Protein AF-A0A1R3FVT0-F1 (afdb_monomer_lite)

Organism: NCBI:txid93759

Foldseek 3Di:
DCLPQCWDDDPPDIDHHLDLDDDDDDPDADPDPVVVVVVLSDLFADDDDDDDPVCVVVVVVVVVVVVVPDPDPDDDDDSVVSVVLLVLLVQAAAVQCVVVLVVLQVVCVVVVNDQDPVSSVVCSSQLSSLQVVLVHSYGDLLSLLRQLGRGSDPVCNLVSLLSSLVRSVVDPDPSRRVSSVVSDLQDLVVLLVLLVVLVVVVVVPPDDPVRLVVSVVVLVVSLSSLVRDPDPVSSVVSNVSSVVVVVVSVVVD

Secondary structure (DSSP, 8-state):
-HHHH-EEEETTEEEE---S------SS---SHHHHHHHTT-S-----PPPPHHHHHHHHHHHHHHHTT---------HHHHHHHHHHGGGSB-GGGHHHHHHHHHHHHHTT----HHHHHHHHHHHHHHHHHTT-SB--GGGGGGGGG--SSTHHHHHHHHHHHHHHTT---TT--HHHHHS-S--HHHHHHHHHHHHHHHHT----HHHHHHHHHHHHHHHHHHHT-S-HHHHHHHHHHHHHHHHHHHHT-

InterPro domains:
  IPR027417 P-loop containing nucleoside triphosphate hydrolase [G3DSA:3.40.50.300] (1-90)
  IPR041538 ATPase RavA-like, AAA lid domain [PF17868] (106-164)
  IPR045427 MoxR domain [PF20030] (1-86)
  IPR050513 RavA family ATPases [PTHR32204] (2-229)

Radius of gyration: 22.27 Å; chains: 1; bounding box: 64×50×54 Å

Structure (mmCIF, N/CA/C/O backbone):
data_AF-A0A1R3FVT0-F1
#
_entry.id   AF-A0A1R3FVT0-F1
#
loop_
_atom_site.group_PDB
_atom_site.id
_atom_site.type_symbol
_atom_site.label_atom_id
_atom_site.label_alt_id
_atom_site.label_comp_id
_atom_site.label_asym_id
_atom_site.label_entity_id
_atom_site.label_seq_id
_atom_site.pdbx_PDB_ins_code
_atom_site.Cartn_x
_atom_site.Cartn_y
_atom_site.Cartn_z
_atom_site.occupancy
_atom_site.B_iso_or_equiv
_atom_site.auth_seq_id
_atom_site.auth_comp_id
_atom_site.auth_asym_id
_atom_site.auth_atom_id
_atom_site.pdbx_PDB_model_num
ATOM 1 N N . MET A 1 1 ? 21.908 -4.783 5.309 1.00 66.00 1 MET A N 1
ATOM 2 C CA . MET A 1 1 ? 22.510 -5.548 4.196 1.00 66.00 1 MET A CA 1
ATOM 3 C C . MET A 1 1 ? 21.480 -6.423 3.490 1.00 66.00 1 MET A C 1
ATOM 5 O O . MET A 1 1 ? 21.188 -6.147 2.339 1.00 66.00 1 MET A O 1
ATOM 9 N N . ALA A 1 2 ? 20.837 -7.388 4.158 1.00 79.44 2 ALA A N 1
ATOM 10 C CA . ALA A 1 2 ? 19.903 -8.311 3.494 1.00 79.44 2 ALA A CA 1
ATOM 11 C C . ALA A 1 2 ? 18.752 -7.632 2.713 1.00 79.44 2 ALA A C 1
ATOM 13 O O . ALA A 1 2 ? 18.578 -7.928 1.538 1.00 79.44 2 ALA A O 1
ATOM 14 N N . LEU A 1 3 ? 18.010 -6.687 3.309 1.00 81.75 3 LEU A N 1
ATOM 15 C CA . LEU A 1 3 ? 16.834 -6.089 2.647 1.00 81.75 3 LEU A CA 1
ATOM 16 C C . LEU A 1 3 ? 17.184 -5.187 1.449 1.00 81.75 3 LEU A C 1
ATOM 18 O O . LEU A 1 3 ? 16.489 -5.201 0.439 1.00 81.75 3 LEU A O 1
ATOM 22 N N . ASN A 1 4 ? 18.252 -4.391 1.556 1.00 76.44 4 ASN A N 1
ATOM 23 C CA . ASN A 1 4 ? 18.610 -3.410 0.524 1.00 76.44 4 ASN A CA 1
ATOM 24 C C . ASN A 1 4 ? 19.605 -3.957 -0.498 1.00 76.44 4 ASN A C 1
ATOM 26 O O . ASN A 1 4 ? 19.450 -3.714 -1.689 1.00 76.44 4 ASN A O 1
ATOM 30 N N . GLU A 1 5 ? 20.624 -4.672 -0.030 1.00 79.75 5 GLU A N 1
ATOM 31 C CA . GLU A 1 5 ? 21.721 -5.154 -0.870 1.00 79.75 5 GLU A CA 1
ATOM 32 C C . GLU A 1 5 ? 21.509 -6.606 -1.295 1.00 79.75 5 GLU A C 1
ATOM 34 O O . GLU A 1 5 ? 22.240 -7.092 -2.147 1.00 79.75 5 GLU A O 1
ATOM 39 N N . LYS A 1 6 ? 20.529 -7.315 -0.708 1.00 86.44 6 LYS A N 1
ATOM 40 C CA . LYS A 1 6 ? 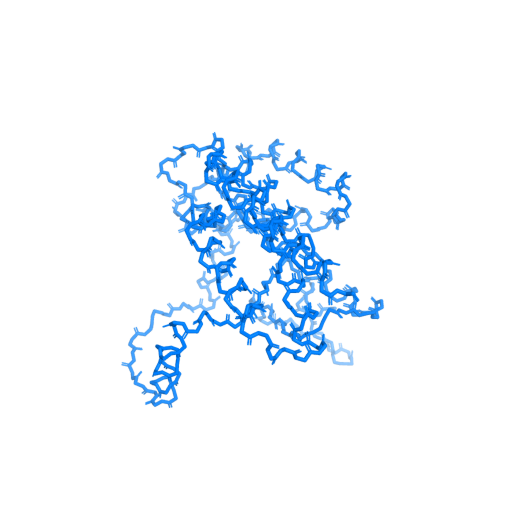20.320 -8.757 -0.917 1.00 86.44 6 LYS A CA 1
ATOM 41 C C . LYS A 1 6 ? 21.607 -9.548 -0.701 1.00 86.44 6 LYS A C 1
ATOM 43 O O . LYS A 1 6 ? 21.898 -10.493 -1.420 1.00 86.44 6 LYS A O 1
ATOM 48 N N . ILE A 1 7 ? 22.373 -9.158 0.315 1.00 90.75 7 ILE A N 1
ATOM 49 C CA . ILE A 1 7 ? 23.659 -9.759 0.660 1.00 90.75 7 ILE A CA 1
ATOM 50 C C . ILE A 1 7 ? 23.620 -10.298 2.089 1.00 90.75 7 ILE A C 1
ATOM 52 O O . ILE A 1 7 ? 23.161 -9.625 3.017 1.00 90.75 7 ILE A O 1
ATOM 56 N N . PHE A 1 8 ? 24.171 -11.497 2.257 1.00 90.56 8 PHE A N 1
ATOM 57 C CA . PHE A 1 8 ? 24.489 -12.116 3.535 1.00 90.56 8 PHE A CA 1
ATOM 58 C C . PHE A 1 8 ? 26.007 -12.203 3.709 1.00 90.56 8 PHE A C 1
ATOM 60 O O . PHE A 1 8 ? 26.712 -12.705 2.831 1.00 90.56 8 PHE A O 1
ATOM 67 N N . LYS A 1 9 ? 26.514 -11.720 4.846 1.00 89.06 9 LYS A N 1
ATOM 68 C CA . LYS A 1 9 ? 27.937 -11.785 5.197 1.00 89.06 9 LYS A CA 1
ATOM 69 C C . LYS A 1 9 ? 28.154 -12.755 6.351 1.00 89.06 9 LYS A C 1
ATOM 71 O O . LYS A 1 9 ? 27.507 -12.628 7.386 1.00 89.06 9 LYS A O 1
ATOM 76 N N . ARG A 1 10 ? 29.097 -13.686 6.188 1.00 89.00 10 ARG A N 1
ATOM 77 C CA . ARG A 1 10 ? 29.544 -14.618 7.232 1.00 89.00 10 ARG A CA 1
ATOM 78 C C . ARG A 1 10 ? 31.067 -14.575 7.325 1.00 89.00 10 ARG A C 1
ATOM 80 O O . ARG A 1 10 ? 31.767 -15.200 6.531 1.00 89.00 10 ARG A O 1
ATOM 87 N N . GLY A 1 11 ? 31.585 -13.807 8.283 1.00 89.31 11 GLY A N 1
ATOM 88 C CA . GLY A 1 11 ? 33.021 -13.542 8.386 1.00 89.31 11 GLY A CA 1
ATOM 89 C C . GLY A 1 11 ? 33.539 -12.824 7.135 1.00 89.31 11 GLY A C 1
ATOM 90 O O . GLY A 1 11 ? 33.091 -11.722 6.828 1.00 89.31 11 GLY A O 1
ATOM 91 N N . LYS A 1 12 ? 34.464 -13.458 6.402 1.00 90.62 12 LYS A N 1
ATOM 92 C CA . LYS A 1 12 ? 35.013 -12.937 5.135 1.00 90.62 12 LYS A CA 1
ATOM 93 C C . LYS A 1 12 ? 34.166 -13.286 3.902 1.00 90.62 12 LYS A C 1
ATOM 95 O O . LYS A 1 12 ? 34.391 -12.719 2.838 1.00 90.62 12 LYS A O 1
ATOM 100 N N . GLU A 1 13 ? 33.203 -14.202 4.019 1.00 90.44 13 GLU A N 1
ATOM 101 C CA . GLU A 1 13 ? 32.349 -14.600 2.896 1.00 90.44 13 GLU A CA 1
ATOM 102 C C . GLU A 1 13 ? 31.184 -13.624 2.722 1.00 90.44 13 GLU A C 1
ATOM 104 O O . GLU A 1 13 ? 30.477 -13.304 3.678 1.00 90.44 13 GLU A O 1
ATOM 109 N N . THR A 1 14 ? 30.953 -13.195 1.482 1.00 91.75 14 THR A N 1
ATOM 110 C CA . THR A 1 14 ? 29.795 -12.389 1.076 1.00 91.75 14 THR A CA 1
ATOM 111 C C . THR A 1 14 ? 29.012 -13.181 0.032 1.00 91.75 14 THR A C 1
ATOM 113 O O . THR A 1 14 ? 29.567 -13.534 -1.005 1.00 91.75 14 THR A O 1
ATOM 116 N N . LYS A 1 15 ? 27.742 -13.497 0.307 1.00 92.19 15 LYS A N 1
ATOM 117 C CA . LYS A 1 15 ? 26.862 -14.255 -0.595 1.00 92.19 15 LYS A CA 1
ATOM 118 C C . LYS A 1 15 ? 25.637 -13.431 -0.973 1.00 92.19 15 LYS A C 1
ATOM 120 O O . LYS A 1 15 ? 25.014 -12.821 -0.105 1.00 92.19 15 LYS A O 1
ATOM 125 N N . ASN A 1 16 ? 25.267 -13.466 -2.251 1.00 90.75 16 ASN A N 1
ATOM 126 C CA . ASN A 1 16 ? 24.003 -12.903 -2.716 1.00 90.75 16 ASN A CA 1
ATOM 127 C C . ASN A 1 16 ? 22.846 -13.813 -2.294 1.00 90.75 16 ASN A C 1
ATOM 129 O O . ASN A 1 16 ? 22.891 -15.029 -2.476 1.00 90.75 16 ASN A O 1
ATOM 133 N N . LEU A 1 17 ? 21.807 -13.210 -1.736 1.00 90.88 17 LEU A N 1
ATOM 134 C CA . LEU A 1 17 ? 20.566 -13.864 -1.367 1.00 90.88 17 LEU A CA 1
ATOM 135 C C . LEU A 1 17 ? 19.664 -13.948 -2.605 1.00 90.88 17 LEU A C 1
ATOM 137 O O . LEU A 1 17 ? 19.384 -12.910 -3.212 1.00 90.88 17 LEU A O 1
ATOM 141 N N . PRO A 1 18 ? 19.120 -15.127 -2.955 1.00 90.38 18 PRO A N 1
ATOM 142 C CA . PRO A 1 18 ? 18.144 -15.270 -4.037 1.00 90.38 18 PRO A CA 1
ATOM 143 C C . PRO A 1 18 ? 16.744 -14.756 -3.635 1.00 90.38 18 PRO A C 1
ATOM 145 O O . PRO A 1 18 ? 15.732 -15.247 -4.124 1.00 90.38 18 PRO A O 1
ATOM 148 N N . ALA A 1 19 ? 16.670 -13.779 -2.725 1.00 90.75 19 ALA A N 1
ATOM 149 C CA . ALA A 1 19 ? 15.424 -13.266 -2.177 1.00 90.75 19 ALA A CA 1
ATOM 150 C C . ALA A 1 19 ? 14.648 -12.453 -3.227 1.00 90.75 19 ALA A C 1
ATOM 152 O O . ALA A 1 19 ? 15.131 -11.433 -3.744 1.00 90.75 19 ALA A O 1
ATOM 153 N N . LEU A 1 20 ? 13.423 -12.894 -3.517 1.00 90.94 20 LEU A N 1
ATOM 154 C CA . LEU A 1 20 ? 12.486 -12.189 -4.395 1.00 90.94 20 LEU A CA 1
ATOM 155 C C . LEU A 1 20 ? 11.677 -11.141 -3.625 1.00 90.94 20 LEU A C 1
ATOM 157 O O . LEU A 1 20 ? 11.527 -10.021 -4.106 1.00 90.94 20 LEU A O 1
ATOM 161 N N . MET A 1 21 ? 11.243 -11.488 -2.412 1.00 90.44 21 MET A N 1
ATOM 162 C CA . MET A 1 21 ? 10.411 -10.673 -1.530 1.00 90.44 21 MET A CA 1
ATOM 163 C C . MET A 1 21 ? 10.850 -10.865 -0.074 1.00 90.44 21 MET A C 1
ATOM 165 O O . MET A 1 21 ? 11.352 -11.927 0.293 1.00 90.44 21 MET A O 1
ATOM 169 N N . PHE A 1 22 ? 10.651 -9.835 0.745 1.00 92.56 22 PHE A N 1
ATOM 170 C CA . PHE A 1 22 ? 10.742 -9.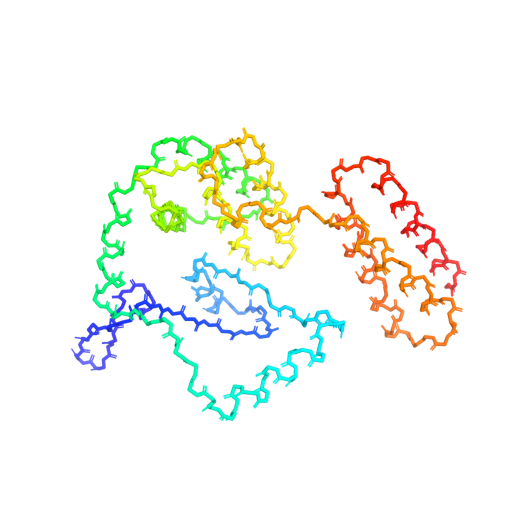916 2.200 1.00 92.56 22 PHE A CA 1
ATOM 171 C C . PHE A 1 22 ? 9.384 -9.531 2.776 1.00 92.56 22 PHE A C 1
ATOM 173 O O . PHE A 1 22 ? 8.842 -8.494 2.400 1.00 92.56 22 PHE A O 1
ATOM 180 N N . VAL A 1 23 ? 8.862 -10.351 3.685 1.00 93.69 23 VAL A N 1
ATOM 181 C CA . VAL A 1 23 ? 7.615 -10.086 4.409 1.00 93.69 23 VAL A CA 1
ATOM 182 C C . VAL A 1 23 ? 7.939 -10.096 5.894 1.00 93.69 23 VAL A C 1
ATOM 184 O O . VAL A 1 23 ? 8.606 -11.010 6.376 1.00 93.69 23 VAL A O 1
ATOM 187 N N . GLY A 1 24 ? 7.513 -9.050 6.594 1.00 92.12 24 GLY A N 1
ATOM 188 C CA . GLY A 1 24 ? 7.559 -8.963 8.047 1.00 92.12 24 GLY A CA 1
ATOM 189 C C . GLY A 1 24 ? 6.142 -8.810 8.584 1.00 92.12 24 GLY A C 1
ATOM 190 O O . GLY A 1 24 ? 5.315 -8.171 7.938 1.00 92.12 24 GLY A O 1
ATOM 191 N N . ALA A 1 25 ? 5.879 -9.394 9.747 1.00 91.31 25 ALA A N 1
ATOM 192 C CA . ALA A 1 25 ? 4.624 -9.249 10.472 1.00 91.31 25 ALA A CA 1
ATOM 193 C C . ALA A 1 25 ? 4.934 -8.846 11.915 1.00 91.31 25 ALA A C 1
ATOM 195 O O . ALA A 1 25 ? 5.907 -9.327 12.499 1.00 91.31 25 ALA A O 1
ATOM 196 N N . SER A 1 26 ? 4.124 -7.949 12.466 1.00 89.62 26 SER A N 1
ATOM 197 C CA . SER A 1 26 ? 4.209 -7.496 13.851 1.00 89.62 26 SER A CA 1
ATOM 198 C C . SER A 1 26 ? 2.816 -7.123 14.334 1.00 89.62 26 SER A C 1
ATOM 200 O O . SER A 1 26 ? 2.024 -6.605 13.553 1.00 89.62 26 SER A O 1
ATOM 202 N N . ASN A 1 27 ? 2.549 -7.352 15.618 1.00 86.25 27 ASN A N 1
ATOM 203 C CA . ASN A 1 27 ? 1.308 -6.918 16.265 1.00 86.25 27 ASN A CA 1
ATOM 204 C C . ASN A 1 27 ? 1.393 -5.476 16.787 1.00 86.25 27 ASN A C 1
ATOM 206 O O . ASN A 1 27 ? 0.383 -4.920 17.194 1.00 86.25 27 ASN A O 1
ATOM 210 N N . VAL A 1 28 ? 2.598 -4.899 16.841 1.00 84.81 28 VAL A N 1
ATOM 211 C CA . VAL A 1 28 ? 2.849 -3.562 17.397 1.00 84.81 28 VAL A CA 1
ATOM 212 C C . VAL A 1 28 ? 3.794 -2.797 16.474 1.00 84.81 28 VAL A C 1
ATOM 214 O O . VAL A 1 28 ? 4.689 -3.389 15.853 1.00 84.81 28 VAL A O 1
ATOM 217 N N . LEU A 1 29 ? 3.598 -1.484 16.381 1.00 84.75 29 LEU A N 1
ATOM 218 C CA . LEU A 1 29 ? 4.508 -0.587 15.678 1.00 84.75 29 LEU A CA 1
ATOM 219 C C . LEU A 1 29 ? 5.836 -0.426 16.443 1.00 84.75 29 LEU A C 1
ATOM 221 O O . LEU A 1 29 ? 5.875 -0.542 17.667 1.00 84.75 29 LEU A O 1
ATOM 225 N N . PRO A 1 30 ? 6.954 -0.202 15.738 1.00 85.12 30 PRO A N 1
ATOM 226 C CA . PRO A 1 30 ? 8.262 -0.091 16.372 1.00 85.12 30 PRO A CA 1
ATOM 227 C C . PRO A 1 30 ? 8.408 1.204 17.185 1.00 85.12 30 PRO A C 1
ATOM 229 O O . PRO A 1 30 ? 8.299 2.301 16.645 1.00 85.12 30 PRO A O 1
ATOM 232 N N . GLU A 1 31 ? 8.758 1.077 18.464 1.00 82.69 31 GLU A N 1
ATOM 233 C CA . GLU A 1 31 ? 9.045 2.227 19.340 1.00 82.69 31 GLU A CA 1
ATOM 234 C C . GLU A 1 31 ? 10.534 2.626 19.327 1.00 82.69 31 GLU A C 1
ATOM 236 O O . GLU A 1 31 ? 10.873 3.798 19.468 1.00 82.69 31 GLU A O 1
ATOM 241 N N . ASP A 1 32 ? 11.440 1.664 19.110 1.00 90.00 32 ASP A N 1
ATOM 242 C CA . ASP A 1 32 ? 12.893 1.884 19.095 1.00 90.00 32 ASP A CA 1
ATOM 243 C C . ASP A 1 32 ? 13.389 2.417 17.733 1.00 90.00 32 ASP A C 1
ATOM 245 O O . ASP A 1 32 ? 12.910 2.019 16.665 1.00 90.00 32 ASP A O 1
ATOM 249 N N . GLU A 1 33 ? 14.388 3.301 17.750 1.00 84.19 33 GLU A N 1
ATOM 250 C CA . GLU A 1 33 ? 14.986 3.916 16.557 1.00 84.19 33 GLU A CA 1
ATOM 251 C C . GLU A 1 33 ? 15.570 2.883 15.569 1.00 84.19 33 GLU A C 1
ATOM 253 O O . GLU A 1 33 ? 15.405 3.004 14.350 1.00 84.19 33 GLU A O 1
ATOM 258 N N . ALA A 1 34 ? 16.206 1.818 16.065 1.00 86.00 34 ALA A N 1
ATOM 259 C CA . ALA A 1 34 ? 16.778 0.763 15.234 1.00 86.00 34 ALA A CA 1
ATOM 260 C C . ALA A 1 34 ? 15.693 -0.026 14.487 1.00 86.00 34 ALA A C 1
ATOM 262 O O . ALA A 1 34 ? 15.872 -0.380 13.312 1.00 86.00 34 ALA A O 1
ATOM 263 N N . LEU A 1 35 ? 14.557 -0.277 15.145 1.00 85.44 35 LEU A N 1
ATOM 264 C CA . LEU A 1 35 ? 13.405 -0.927 14.525 1.00 85.44 35 LEU A CA 1
ATOM 265 C C . LEU A 1 35 ? 12.701 0.012 13.543 1.00 85.44 35 LEU A C 1
ATOM 267 O O . LEU A 1 35 ? 12.325 -0.438 12.463 1.00 85.44 35 LEU A O 1
ATOM 271 N N . ASN A 1 36 ? 12.626 1.311 13.836 1.00 83.44 36 ASN A N 1
ATOM 272 C CA . ASN A 1 36 ? 12.134 2.321 12.896 1.00 83.44 36 ASN A CA 1
ATOM 273 C C . ASN A 1 36 ? 12.982 2.381 11.614 1.00 83.44 36 ASN A C 1
ATOM 275 O O . ASN A 1 36 ? 12.452 2.371 10.500 1.00 83.44 36 ASN A O 1
ATOM 279 N N . ALA A 1 37 ? 14.310 2.319 11.736 1.00 84.31 37 ALA A N 1
ATOM 280 C CA . ALA A 1 37 ? 15.208 2.257 10.582 1.00 84.31 37 ALA A CA 1
ATOM 281 C C . ALA A 1 37 ? 15.050 0.965 9.755 1.00 84.31 37 ALA A C 1
ATOM 283 O O . ALA A 1 37 ? 15.361 0.940 8.559 1.00 84.31 37 ALA A O 1
ATOM 284 N N . LEU A 1 38 ? 14.613 -0.138 10.371 1.00 86.69 38 LEU A N 1
ATOM 285 C CA . LEU A 1 38 ? 14.230 -1.356 9.654 1.00 86.69 38 LEU A CA 1
ATOM 286 C C . LEU A 1 38 ? 12.855 -1.203 8.995 1.00 86.69 38 LEU A C 1
ATOM 288 O O . LEU A 1 38 ? 12.701 -1.578 7.834 1.00 86.69 38 LEU A O 1
ATOM 292 N N . PHE A 1 39 ? 11.897 -0.619 9.705 1.00 86.19 39 PHE A N 1
ATOM 293 C CA . PHE A 1 39 ? 10.530 -0.395 9.256 1.00 86.19 39 PHE A CA 1
ATOM 294 C C . PHE A 1 39 ? 10.455 0.506 8.019 1.00 86.19 39 PHE A C 1
ATOM 296 O O . PHE A 1 39 ? 9.738 0.176 7.079 1.00 86.19 39 PHE A O 1
ATOM 303 N N . ASP A 1 40 ? 11.268 1.564 7.937 1.00 84.44 40 ASP A N 1
ATOM 304 C CA . ASP A 1 40 ? 11.402 2.440 6.754 1.00 84.44 40 ASP A CA 1
ATOM 305 C C . ASP A 1 40 ? 11.927 1.701 5.495 1.00 84.44 40 ASP A C 1
ATOM 307 O O . ASP A 1 40 ? 11.823 2.189 4.363 1.00 84.44 40 ASP A O 1
ATOM 311 N N . ARG A 1 41 ? 12.507 0.498 5.647 1.00 87.94 41 ARG A N 1
ATOM 312 C CA . ARG A 1 41 ? 12.970 -0.320 4.507 1.00 87.94 41 ARG A CA 1
ATOM 313 C C . ARG A 1 41 ? 11.858 -1.151 3.874 1.00 87.94 41 ARG A C 1
ATOM 315 O O . ARG A 1 41 ? 12.055 -1.615 2.748 1.00 87.94 41 ARG A O 1
ATOM 322 N N . PHE A 1 42 ? 10.725 -1.326 4.549 1.00 91.12 42 PHE A N 1
ATOM 323 C CA . PHE A 1 42 ? 9.538 -1.927 3.952 1.00 91.12 42 PHE A CA 1
ATOM 324 C C . PHE A 1 42 ? 8.813 -0.876 3.113 1.00 91.12 42 PHE A C 1
ATOM 326 O O . PHE A 1 42 ? 8.503 0.215 3.580 1.00 91.12 42 PHE A O 1
ATOM 333 N N . LEU A 1 43 ? 8.608 -1.185 1.831 1.00 92.12 43 LEU A N 1
ATOM 334 C CA . LEU A 1 43 ? 8.029 -0.231 0.884 1.00 92.12 43 LEU A CA 1
ATOM 335 C C . LEU A 1 43 ? 6.519 -0.061 1.088 1.00 92.12 43 LEU A C 1
ATOM 337 O O . LEU A 1 43 ? 6.010 1.045 0.920 1.00 92.12 43 LEU A O 1
ATOM 341 N N . ILE A 1 44 ? 5.850 -1.162 1.435 1.00 93.62 44 ILE A N 1
ATOM 342 C CA . ILE A 1 44 ? 4.408 -1.262 1.644 1.00 93.62 44 ILE A CA 1
ATOM 343 C C . ILE A 1 44 ? 4.117 -1.841 3.024 1.00 93.62 44 ILE A C 1
ATOM 345 O O . ILE A 1 44 ? 4.887 -2.668 3.524 1.00 93.62 44 ILE A O 1
ATOM 349 N N . ARG A 1 45 ? 2.985 -1.439 3.595 1.00 93.12 45 ARG A N 1
ATOM 350 C CA . ARG A 1 45 ? 2.418 -1.945 4.841 1.00 93.12 45 ARG A CA 1
ATOM 351 C C . ARG A 1 45 ? 0.929 -2.168 4.667 1.00 93.12 45 ARG A C 1
ATOM 353 O O . ARG A 1 45 ? 0.219 -1.372 4.054 1.00 93.12 45 ARG A O 1
ATOM 360 N N . ILE A 1 46 ? 0.479 -3.280 5.218 1.00 91.25 46 ILE A N 1
ATOM 361 C CA . ILE A 1 46 ? -0.905 -3.719 5.159 1.00 91.25 46 ILE A CA 1
ATOM 362 C C . ILE A 1 46 ? -1.327 -3.925 6.605 1.00 91.25 46 ILE A C 1
ATOM 364 O O . ILE A 1 46 ? -0.717 -4.735 7.303 1.00 91.25 46 ILE A O 1
ATOM 368 N N . ASN A 1 47 ? -2.317 -3.155 7.050 1.00 88.19 47 ASN A N 1
ATOM 369 C CA . ASN A 1 47 ? -2.994 -3.434 8.306 1.00 88.19 47 ASN A CA 1
ATOM 370 C C . ASN A 1 47 ? -3.962 -4.603 8.045 1.00 88.19 47 ASN A C 1
ATOM 372 O O . ASN A 1 47 ? -4.646 -4.628 7.019 1.00 88.19 47 ASN A O 1
ATOM 376 N N . VAL A 1 48 ? -3.925 -5.611 8.915 1.00 84.19 48 VAL A N 1
ATOM 377 C CA . VAL A 1 48 ? -4.747 -6.817 8.800 1.00 84.19 48 VAL A CA 1
ATOM 378 C C . VAL A 1 48 ? -5.569 -6.944 10.070 1.00 84.19 48 VAL A C 1
ATOM 380 O O . VAL A 1 48 ? -5.070 -7.410 11.093 1.00 84.19 48 VAL A O 1
ATOM 383 N N . ASP A 1 49 ? -6.833 -6.553 9.973 1.00 79.00 49 ASP A N 1
ATOM 384 C CA . ASP A 1 49 ? -7.809 -6.701 11.043 1.00 79.00 49 ASP A CA 1
ATOM 385 C C . ASP A 1 49 ? -8.480 -8.078 11.037 1.00 79.00 49 ASP A C 1
ATOM 387 O O . ASP A 1 49 ? -8.410 -8.857 10.078 1.00 79.00 49 ASP A O 1
ATOM 391 N N . TYR A 1 50 ? -9.187 -8.371 12.129 1.00 74.31 50 TYR A N 1
ATOM 392 C CA . TYR A 1 50 ? -10.094 -9.508 12.170 1.00 74.31 50 TYR A CA 1
ATOM 393 C C . TYR A 1 50 ? -11.151 -9.398 11.071 1.00 74.31 50 TYR A C 1
ATOM 395 O O . TYR A 1 50 ? -11.691 -8.330 10.782 1.00 74.31 50 TYR A O 1
ATOM 403 N N . VAL A 1 51 ? -11.497 -10.544 10.493 1.00 71.94 51 VAL A N 1
ATOM 404 C CA . VAL A 1 51 ? -12.594 -10.623 9.530 1.00 71.94 51 VAL A CA 1
ATOM 405 C C . VAL A 1 51 ? -13.914 -10.210 10.177 1.00 71.94 51 VAL A C 1
ATOM 407 O O . VAL A 1 51 ? -14.134 -10.434 11.370 1.00 71.94 51 VAL A O 1
ATOM 410 N N . ASN A 1 52 ? -14.822 -9.654 9.373 1.00 65.81 52 ASN A N 1
ATOM 411 C CA . ASN A 1 52 ? -16.177 -9.362 9.826 1.00 65.81 52 ASN A CA 1
ATOM 412 C C . ASN A 1 52 ? -16.804 -10.641 10.433 1.00 65.81 52 ASN A C 1
ATOM 414 O O . ASN A 1 52 ? -16.723 -11.697 9.792 1.00 65.81 52 ASN A O 1
ATOM 418 N N . PRO A 1 53 ? -17.430 -10.580 11.628 1.00 68.56 53 PRO A N 1
ATOM 419 C CA . PRO A 1 53 ? -18.061 -11.735 12.268 1.00 68.56 53 PRO A CA 1
ATOM 420 C C . PRO A 1 53 ? -18.994 -12.544 11.355 1.00 68.56 53 PRO A C 1
ATOM 422 O O . PRO A 1 53 ? -19.052 -13.765 11.470 1.00 68.56 53 PRO A O 1
ATOM 425 N N . GLU A 1 54 ? -19.664 -11.896 10.398 1.00 64.56 54 GLU A N 1
ATOM 426 C CA . GLU A 1 54 ? -20.551 -12.551 9.423 1.00 64.56 54 GLU A CA 1
ATOM 427 C C . GLU A 1 54 ? -19.808 -13.494 8.462 1.00 64.56 54 GLU A C 1
ATOM 429 O O . GLU A 1 54 ? -20.380 -14.455 7.947 1.00 64.56 54 GLU A O 1
ATOM 434 N N . LEU A 1 55 ? -18.513 -13.254 8.243 1.00 68.94 55 LEU A N 1
ATOM 435 C CA . LEU A 1 55 ? -17.637 -14.080 7.412 1.00 68.94 55 LEU A CA 1
ATOM 436 C C . LEU A 1 55 ? -16.827 -15.091 8.232 1.00 68.94 55 LEU A C 1
ATOM 438 O O . LEU A 1 55 ? -16.202 -15.981 7.651 1.00 68.94 55 LEU A O 1
ATOM 442 N N . LEU A 1 56 ? -16.849 -15.006 9.568 1.00 76.75 56 LEU A N 1
ATOM 443 C CA . LEU A 1 56 ? -16.015 -15.839 10.437 1.00 76.75 56 LEU A CA 1
ATOM 444 C C . LEU A 1 56 ? -16.269 -17.332 10.215 1.00 76.75 56 LEU A C 1
ATOM 446 O O . LEU A 1 56 ? -15.321 -18.106 10.107 1.00 76.75 56 LEU A O 1
ATOM 450 N N . GLN A 1 57 ? -17.533 -17.741 10.068 1.00 81.69 57 GLN A N 1
ATOM 451 C CA . GLN A 1 57 ? -17.867 -19.138 9.777 1.00 81.69 57 GLN A CA 1
ATOM 452 C C . GLN A 1 57 ? -17.184 -19.629 8.491 1.00 81.69 57 GLN A C 1
ATOM 454 O O . GLN A 1 57 ? -16.643 -20.734 8.463 1.00 81.69 57 GLN A O 1
ATOM 459 N N . GLN A 1 58 ? -17.176 -18.811 7.435 1.00 82.81 58 GLN A N 1
ATOM 460 C CA . GLN A 1 58 ? -16.551 -19.165 6.159 1.00 82.81 58 GLN A CA 1
ATOM 461 C C . GLN A 1 58 ? -15.033 -19.285 6.303 1.00 82.81 58 GLN A C 1
ATOM 463 O O . GLN A 1 58 ? -14.446 -20.229 5.778 1.00 82.81 58 GLN A O 1
ATOM 468 N N . VAL A 1 59 ? -14.410 -18.383 7.065 1.00 85.12 59 VAL A N 1
ATOM 469 C CA . VAL A 1 59 ? -12.969 -18.412 7.350 1.00 85.12 59 VAL A CA 1
ATOM 470 C C . VAL A 1 59 ? -12.580 -19.653 8.143 1.00 85.12 59 VAL A C 1
ATOM 472 O O . VAL A 1 59 ? -11.616 -20.320 7.779 1.00 85.12 59 VAL A O 1
ATOM 475 N N . LEU A 1 60 ? -13.347 -20.021 9.172 1.00 88.19 60 LEU A N 1
ATOM 476 C CA . LEU A 1 60 ? -13.090 -21.233 9.958 1.00 88.19 60 LEU A CA 1
ATOM 477 C C . LEU A 1 60 ? -13.212 -22.501 9.097 1.00 88.19 60 LEU A C 1
ATOM 479 O O . LEU A 1 60 ? -12.360 -23.389 9.168 1.00 88.19 60 LEU A O 1
ATOM 483 N N . LEU A 1 61 ? -14.233 -22.571 8.235 1.00 87.75 61 LEU A N 1
ATOM 484 C CA . LEU A 1 61 ? -14.398 -23.678 7.287 1.00 87.75 61 LEU A CA 1
ATOM 485 C C . LEU A 1 61 ? -13.256 -23.732 6.261 1.00 87.75 61 LEU A C 1
ATOM 487 O O . LEU A 1 61 ? -12.755 -24.817 5.961 1.00 87.75 61 LEU A O 1
ATOM 491 N N . ALA A 1 62 ? -12.836 -22.584 5.725 1.00 84.44 62 ALA A N 1
ATOM 492 C CA . ALA A 1 62 ? -11.725 -22.491 4.781 1.00 84.44 62 ALA A CA 1
ATOM 493 C C . ALA A 1 62 ? -10.389 -22.884 5.429 1.00 84.44 62 ALA A C 1
ATOM 495 O O . ALA A 1 62 ? -9.644 -23.669 4.847 1.00 84.44 62 ALA A O 1
ATOM 496 N N . GLY A 1 63 ? -10.123 -22.422 6.655 1.00 85.88 63 GLY A N 1
ATOM 497 C CA . GLY A 1 63 ? -8.933 -22.785 7.427 1.00 85.88 63 GLY A CA 1
ATOM 498 C C . GLY A 1 63 ? -8.836 -24.292 7.654 1.00 85.88 63 GLY A C 1
ATOM 499 O O . GLY A 1 63 ? -7.791 -24.891 7.414 1.00 85.88 63 GLY A O 1
ATOM 500 N N . ARG A 1 64 ? -9.958 -24.943 7.987 1.00 84.06 64 ARG A N 1
ATOM 501 C CA . ARG A 1 64 ? -9.996 -26.403 8.140 1.00 84.06 64 ARG A CA 1
ATOM 502 C C . ARG A 1 64 ? -9.756 -27.153 6.826 1.00 84.06 64 ARG A C 1
ATOM 504 O O . ARG A 1 64 ? -9.131 -28.208 6.833 1.00 84.06 64 ARG A O 1
ATOM 511 N N . LYS A 1 65 ? -10.246 -26.633 5.694 1.00 84.38 65 LYS A N 1
ATOM 512 C CA . LYS A 1 65 ? -9.969 -27.207 4.363 1.00 84.38 65 LYS A CA 1
ATOM 513 C C . LYS A 1 65 ? -8.493 -27.079 3.979 1.00 84.38 65 LYS A C 1
ATOM 515 O O . LYS A 1 65 ? -7.950 -28.029 3.425 1.00 84.38 65 LYS A O 1
ATOM 520 N N . LEU A 1 66 ? -7.866 -25.945 4.297 1.00 81.81 66 LEU A N 1
ATOM 521 C CA . LEU A 1 66 ? -6.434 -25.700 4.088 1.00 81.81 66 LEU A CA 1
ATOM 522 C C . LEU A 1 66 ? -5.564 -26.680 4.885 1.00 81.81 66 LEU A C 1
ATOM 524 O O . LEU A 1 66 ? -4.649 -27.270 4.321 1.00 81.81 66 LEU A O 1
ATOM 528 N N . GLU A 1 67 ? -5.879 -26.909 6.166 1.00 80.50 67 GLU A N 1
ATOM 529 C CA . GLU A 1 67 ? -5.180 -27.910 6.993 1.00 80.50 67 GLU A CA 1
ATOM 530 C C . GLU A 1 67 ? -5.280 -29.324 6.411 1.00 80.50 67 GLU A C 1
ATOM 532 O O . GLU A 1 67 ? -4.336 -30.106 6.492 1.00 80.50 67 GLU A O 1
ATOM 537 N N . ASN A 1 68 ? -6.423 -29.642 5.804 1.00 80.06 68 ASN A N 1
ATOM 538 C CA . ASN A 1 68 ? -6.699 -30.960 5.251 1.00 80.06 68 ASN A CA 1
ATOM 539 C C . ASN A 1 68 ? -6.097 -31.188 3.852 1.00 80.06 68 ASN A C 1
ATOM 541 O O . ASN A 1 68 ? -6.425 -32.209 3.254 1.00 80.06 68 ASN A O 1
ATOM 545 N N . MET A 1 69 ? -5.237 -30.279 3.354 1.00 65.12 69 MET A N 1
ATOM 546 C CA . MET A 1 69 ? -4.462 -30.414 2.105 1.00 65.12 69 MET A CA 1
ATOM 547 C C . MET A 1 69 ? -5.283 -31.057 0.980 1.00 65.12 69 MET A C 1
ATOM 549 O O . MET A 1 69 ? -4.913 -32.084 0.416 1.00 65.12 69 MET A O 1
ATOM 553 N N . VAL A 1 70 ? -6.454 -30.489 0.690 1.00 63.81 70 VAL A N 1
ATOM 554 C CA . VAL A 1 70 ? -7.157 -30.863 -0.537 1.00 63.81 70 VAL A CA 1
ATOM 555 C C . VAL A 1 70 ? -6.296 -30.349 -1.687 1.00 63.81 70 VAL A C 1
ATOM 557 O O . VAL A 1 70 ? -6.024 -29.150 -1.723 1.00 63.81 70 VAL A O 1
ATOM 560 N N . ASP A 1 71 ? -5.864 -31.246 -2.581 1.00 62.00 71 ASP A N 1
ATOM 561 C CA . ASP A 1 71 ? -5.172 -30.926 -3.838 1.00 62.00 71 ASP A CA 1
ATOM 562 C C . ASP A 1 71 ? -6.076 -30.033 -4.698 1.00 62.00 71 ASP A C 1
ATOM 564 O O . ASP A 1 71 ? -6.842 -30.482 -5.551 1.00 62.00 71 ASP A O 1
ATOM 568 N N . ILE A 1 72 ? -6.051 -28.739 -4.409 1.00 67.62 72 ILE A N 1
ATOM 569 C CA . ILE A 1 72 ? -6.592 -27.706 -5.273 1.00 67.62 72 ILE A CA 1
ATOM 570 C C . ILE A 1 72 ? -5.439 -27.361 -6.208 1.00 67.62 72 ILE A C 1
ATOM 572 O O . ILE A 1 72 ? -4.385 -26.945 -5.733 1.00 67.62 72 ILE A O 1
ATOM 576 N N . GLU A 1 73 ? -5.621 -27.535 -7.519 1.00 73.19 73 GLU A N 1
ATOM 577 C CA . GLU A 1 73 ? -4.675 -27.007 -8.505 1.00 73.19 73 GLU A CA 1
ATOM 578 C C . GLU A 1 73 ? -4.573 -25.489 -8.313 1.00 73.19 73 GLU A C 1
ATOM 580 O O . GLU A 1 73 ? -5.459 -24.722 -8.698 1.00 73.19 73 GLU A O 1
ATOM 585 N N . THR A 1 74 ? -3.506 -25.051 -7.650 1.00 73.00 74 THR A N 1
ATOM 586 C CA . THR A 1 74 ? -3.208 -23.636 -7.469 1.00 73.00 74 THR A CA 1
ATOM 587 C C . THR A 1 74 ? -2.329 -23.161 -8.617 1.00 73.00 74 THR A C 1
ATOM 589 O O . THR A 1 74 ? -1.348 -23.833 -8.931 1.00 73.00 74 THR A O 1
ATOM 592 N N . PRO A 1 75 ? -2.622 -22.005 -9.234 1.00 83.12 75 PRO A N 1
ATOM 593 C CA . PRO A 1 75 ? -1.727 -21.431 -10.227 1.00 83.12 75 PRO A CA 1
ATOM 594 C C . PRO A 1 75 ? -0.363 -21.133 -9.591 1.00 83.12 75 PRO A C 1
ATOM 596 O O . PRO A 1 75 ? -0.281 -20.485 -8.546 1.00 83.12 75 PRO A O 1
ATOM 599 N N . GLU A 1 76 ? 0.704 -21.602 -10.232 1.00 88.31 76 GLU A N 1
ATOM 600 C CA . GLU A 1 76 ? 2.084 -21.419 -9.783 1.00 88.31 76 GLU A CA 1
ATOM 601 C C . GLU A 1 76 ? 2.831 -20.423 -10.677 1.00 88.31 76 GLU A C 1
ATOM 603 O O . GLU A 1 76 ? 2.475 -20.207 -11.835 1.00 88.31 76 GLU A O 1
ATOM 608 N N . ILE A 1 77 ? 3.892 -19.824 -10.133 1.00 92.31 77 ILE A N 1
ATOM 609 C CA . ILE A 1 77 ? 4.834 -18.995 -10.886 1.00 92.31 77 ILE A CA 1
ATOM 610 C C . ILE A 1 77 ? 6.262 -19.307 -10.443 1.00 92.31 77 ILE A C 1
ATOM 612 O O . ILE A 1 77 ? 6.577 -19.394 -9.252 1.00 92.31 77 ILE A O 1
ATOM 616 N N . LEU A 1 78 ? 7.154 -19.467 -11.411 1.00 94.44 78 LEU A N 1
ATOM 617 C CA . LEU A 1 78 ? 8.545 -19.803 -11.181 1.00 94.44 78 LEU A CA 1
ATOM 618 C C . LEU A 1 78 ? 9.365 -18.556 -10.845 1.00 94.44 78 LEU A C 1
ATOM 620 O O . LEU A 1 78 ? 9.144 -17.440 -11.317 1.00 94.44 78 LEU A O 1
ATOM 624 N N . SER A 1 79 ? 10.414 -18.759 -10.048 1.00 93.50 79 SER A N 1
ATOM 625 C CA . SER A 1 79 ? 11.294 -17.669 -9.605 1.00 93.50 79 SER A CA 1
ATOM 626 C C . SER A 1 79 ? 11.965 -16.888 -10.744 1.00 93.50 79 SER A C 1
ATOM 628 O O . SER A 1 79 ? 12.329 -15.726 -10.555 1.00 93.50 79 SER A O 1
ATOM 630 N N . HIS A 1 80 ? 12.168 -17.510 -11.910 1.00 94.62 80 HIS A N 1
ATOM 631 C CA . HIS A 1 80 ? 12.750 -16.845 -13.074 1.00 94.62 80 HIS A CA 1
ATOM 632 C C . HIS A 1 80 ? 11.724 -15.978 -13.816 1.00 94.62 80 HIS A C 1
ATOM 634 O O . HIS A 1 80 ? 12.082 -14.879 -14.228 1.00 94.62 80 HIS A O 1
ATOM 640 N N . GLU A 1 81 ? 10.460 -16.402 -13.880 1.00 95.19 81 GLU A N 1
ATOM 641 C CA . GLU A 1 81 ? 9.354 -15.623 -14.452 1.00 95.19 81 GLU A CA 1
ATOM 642 C C . GLU A 1 81 ? 9.126 -14.345 -13.637 1.00 95.19 81 GLU A C 1
ATOM 644 O O . GLU A 1 81 ? 9.008 -13.256 -14.190 1.00 95.19 81 GLU A O 1
ATOM 649 N N . ILE A 1 82 ? 9.204 -14.427 -12.301 1.00 94.69 82 ILE A N 1
ATOM 650 C CA . ILE A 1 82 ? 9.153 -13.237 -11.433 1.00 94.69 82 ILE A CA 1
ATOM 651 C C . ILE A 1 82 ? 10.277 -12.247 -11.780 1.00 94.69 82 ILE A C 1
ATOM 653 O O . ILE A 1 82 ? 10.052 -11.037 -11.825 1.00 94.69 82 ILE A O 1
ATOM 657 N N . LYS A 1 83 ? 11.500 -12.733 -12.025 1.00 94.00 83 LYS A N 1
ATOM 658 C CA . LYS A 1 83 ? 12.634 -11.869 -12.403 1.00 94.00 83 LYS A CA 1
ATOM 659 C C . LYS A 1 83 ? 12.440 -11.248 -13.784 1.00 94.00 83 LYS A C 1
ATOM 661 O O . LYS A 1 83 ? 12.856 -10.109 -13.995 1.00 94.00 83 LYS A O 1
ATOM 666 N N . GLU A 1 84 ? 11.828 -11.977 -14.710 1.00 95.62 84 GLU A N 1
ATOM 667 C CA . GLU A 1 84 ? 11.463 -11.460 -16.025 1.00 95.62 84 GLU A CA 1
ATOM 668 C C . GLU A 1 84 ? 10.426 -10.340 -15.904 1.00 95.62 84 GLU A C 1
ATOM 670 O O . GLU A 1 84 ? 10.674 -9.236 -16.387 1.00 95.62 84 GLU A O 1
ATOM 675 N N . LEU A 1 85 ? 9.351 -10.551 -15.139 1.00 95.81 85 LEU A N 1
ATOM 676 C CA . LEU A 1 85 ? 8.349 -9.521 -14.844 1.00 95.81 85 LEU A CA 1
ATOM 677 C C . LEU A 1 85 ? 8.971 -8.281 -14.182 1.00 95.81 85 LEU A C 1
ATOM 679 O O . LEU A 1 85 ? 8.679 -7.152 -14.573 1.00 95.81 85 LEU A O 1
ATOM 683 N N . GLN A 1 86 ? 9.888 -8.466 -13.227 1.00 94.25 86 GLN A N 1
ATOM 684 C CA . GLN A 1 86 ? 10.635 -7.362 -12.607 1.00 94.25 86 GLN A CA 1
ATOM 685 C C . GLN A 1 86 ? 11.484 -6.574 -13.615 1.00 94.25 86 GLN A C 1
ATOM 687 O O . GLN A 1 86 ? 11.675 -5.368 -13.449 1.00 94.25 86 GLN A O 1
ATOM 692 N N . ASN A 1 87 ? 12.015 -7.230 -14.649 1.00 95.38 87 ASN A N 1
ATOM 693 C CA . ASN A 1 87 ? 12.735 -6.548 -15.720 1.00 95.38 87 ASN A CA 1
ATOM 694 C C . ASN A 1 87 ? 11.780 -5.820 -16.669 1.00 95.38 87 ASN A C 1
ATOM 696 O O . ASN A 1 87 ? 12.064 -4.676 -17.015 1.00 95.38 87 ASN A O 1
ATOM 700 N N . LEU A 1 88 ? 10.644 -6.427 -17.023 1.00 96.69 88 LEU A N 1
ATOM 701 C CA . LEU A 1 88 ? 9.607 -5.794 -17.842 1.00 96.69 88 LEU A CA 1
ATOM 702 C C . LEU A 1 88 ? 9.037 -4.535 -17.177 1.00 96.69 88 LEU A C 1
ATOM 704 O O . LEU A 1 88 ? 8.821 -3.538 -17.859 1.00 96.69 88 LEU A O 1
ATOM 708 N N . CYS A 1 89 ? 8.902 -4.523 -15.845 1.00 96.44 89 CYS A N 1
ATOM 709 C CA . CYS A 1 89 ? 8.480 -3.334 -15.095 1.00 96.44 89 CYS A CA 1
ATOM 710 C C . CYS A 1 89 ? 9.356 -2.102 -15.389 1.00 96.44 89 CYS A C 1
ATOM 712 O O . CYS A 1 89 ? 8.858 -0.983 -15.378 1.00 96.44 89 CYS A O 1
ATOM 714 N N . LYS A 1 90 ? 10.652 -2.282 -15.681 1.00 95.69 90 LYS A N 1
ATOM 715 C CA . LYS A 1 90 ? 11.571 -1.166 -15.979 1.00 95.69 90 LYS A CA 1
ATOM 716 C C . LYS A 1 90 ? 11.275 -0.484 -17.316 1.00 95.69 90 LYS A C 1
ATOM 718 O O . LYS A 1 90 ? 11.759 0.620 -17.538 1.00 95.69 90 LYS A O 1
ATOM 723 N N . ALA A 1 91 ? 10.546 -1.155 -18.206 1.00 96.94 91 ALA A N 1
ATOM 724 C CA . ALA A 1 91 ? 10.169 -0.641 -19.517 1.00 96.94 91 ALA A CA 1
ATOM 725 C C . ALA A 1 91 ? 8.797 0.055 -19.520 1.00 96.94 91 ALA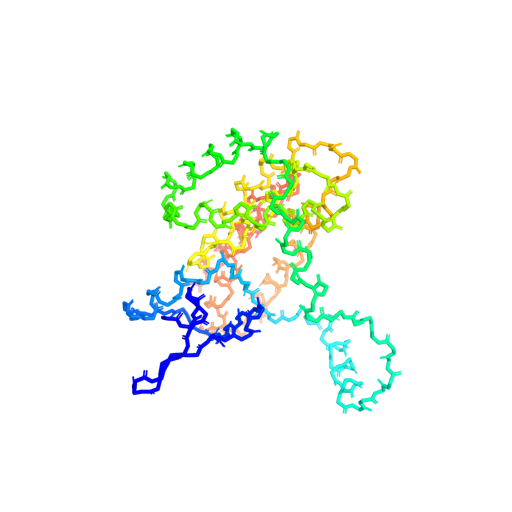 A C 1
ATOM 727 O O . ALA A 1 91 ? 8.417 0.615 -20.545 1.00 96.94 91 ALA A O 1
ATOM 728 N N . ILE A 1 92 ? 8.060 0.022 -18.403 1.00 98.25 92 ILE A N 1
ATOM 729 C CA . ILE A 1 92 ? 6.768 0.701 -18.284 1.00 98.25 92 ILE A CA 1
ATOM 730 C C . ILE A 1 92 ? 6.970 2.214 -18.315 1.00 98.25 92 ILE A C 1
ATOM 732 O O . ILE A 1 92 ? 7.780 2.763 -17.565 1.00 98.25 92 ILE A O 1
ATOM 736 N N . ASP A 1 93 ? 6.197 2.892 -19.157 1.00 98.12 93 ASP A N 1
ATOM 737 C CA . ASP A 1 93 ? 6.209 4.345 -19.239 1.00 98.12 93 ASP A CA 1
ATOM 738 C C . ASP A 1 93 ? 5.452 4.978 -18.063 1.00 98.12 93 ASP A C 1
ATOM 740 O O . ASP A 1 93 ? 4.252 4.775 -17.890 1.00 98.12 93 ASP A O 1
ATOM 744 N N . LEU A 1 94 ? 6.157 5.771 -17.255 1.00 98.12 94 LEU A N 1
ATOM 745 C CA . LEU A 1 94 ? 5.589 6.507 -16.121 1.00 98.12 94 LEU A CA 1
ATOM 746 C C . LEU A 1 94 ? 5.335 7.989 -16.428 1.00 98.12 94 LEU A C 1
ATOM 748 O O . LEU A 1 94 ? 4.786 8.699 -15.584 1.00 98.12 94 LEU A O 1
ATOM 752 N N . ARG A 1 95 ? 5.717 8.482 -17.615 1.00 97.81 95 ARG A N 1
ATOM 753 C CA . ARG A 1 95 ? 5.526 9.890 -18.003 1.00 97.81 95 ARG A CA 1
ATOM 754 C C . ARG A 1 95 ? 4.073 10.364 -17.870 1.00 97.81 95 ARG A C 1
ATOM 756 O O . ARG A 1 95 ? 3.906 11.477 -17.371 1.00 97.81 95 ARG A O 1
ATOM 763 N N . PRO A 1 96 ? 3.036 9.567 -18.215 1.00 96.38 96 PRO A N 1
ATOM 764 C CA . PRO A 1 96 ? 1.649 10.024 -18.106 1.00 96.38 96 PRO A CA 1
ATOM 765 C C . PRO A 1 96 ? 1.225 10.406 -16.681 1.00 96.38 96 PRO A C 1
ATOM 767 O O . PRO A 1 96 ? 0.370 11.269 -16.508 1.00 96.38 96 PRO A O 1
ATOM 770 N N . ILE A 1 97 ? 1.840 9.801 -15.657 1.00 96.44 97 ILE A N 1
ATOM 771 C CA . ILE A 1 97 ? 1.499 10.040 -14.247 1.00 96.44 97 ILE A CA 1
ATOM 772 C C . ILE A 1 97 ? 2.521 10.900 -13.505 1.00 96.44 97 ILE A C 1
ATOM 774 O O . ILE A 1 97 ? 2.310 11.199 -12.332 1.00 96.44 97 ILE A O 1
ATOM 778 N N . TYR A 1 98 ? 3.618 11.308 -14.150 1.00 96.12 98 TYR A N 1
ATOM 779 C CA . TYR A 1 98 ? 4.777 11.895 -13.470 1.00 96.12 98 TYR A CA 1
ATOM 780 C C . TYR A 1 98 ? 4.438 13.171 -12.687 1.00 96.12 98 TYR A C 1
ATOM 782 O O . TYR A 1 98 ? 4.748 13.266 -11.500 1.00 96.12 98 TYR A O 1
ATOM 790 N N . GLU A 1 99 ? 3.736 14.116 -13.317 1.00 96.69 99 GLU A N 1
ATOM 791 C CA . GLU A 1 99 ? 3.315 15.369 -12.673 1.00 96.69 99 GLU A CA 1
ATOM 792 C C . GLU A 1 99 ? 2.356 15.120 -11.505 1.00 96.69 99 GLU A C 1
ATOM 794 O O . GLU A 1 99 ? 2.481 15.716 -10.435 1.00 96.69 99 GLU A O 1
ATOM 799 N N . VAL A 1 100 ? 1.401 14.204 -11.676 1.00 96.19 100 VAL A N 1
ATOM 800 C CA . VAL A 1 100 ? 0.443 13.873 -10.614 1.00 96.19 100 VAL A CA 1
ATOM 801 C C . VAL A 1 100 ? 1.144 13.175 -9.452 1.00 96.19 100 VAL A C 1
ATOM 803 O O . VAL A 1 100 ? 0.885 13.498 -8.292 1.00 96.19 100 VAL A O 1
ATOM 806 N N . TYR A 1 101 ? 2.072 12.268 -9.745 1.00 97.44 101 TYR A N 1
ATOM 807 C CA . TYR A 1 101 ? 2.876 11.589 -8.743 1.00 97.44 101 TYR A CA 1
ATOM 808 C C . TYR A 1 101 ? 3.750 12.569 -7.954 1.00 97.44 101 TYR A C 1
ATOM 810 O O . TYR A 1 101 ? 3.723 12.553 -6.724 1.00 97.44 101 TYR A O 1
ATOM 818 N N . LEU A 1 102 ? 4.460 13.473 -8.637 1.00 97.31 102 LEU A N 1
ATOM 819 C CA . LEU A 1 102 ? 5.281 14.505 -8.001 1.00 97.31 102 LEU A CA 1
ATOM 820 C C . LEU A 1 102 ? 4.448 15.375 -7.052 1.00 97.31 102 LEU A C 1
ATOM 822 O O . LEU A 1 102 ? 4.796 15.521 -5.878 1.00 97.31 102 LEU A O 1
ATOM 826 N N . ASN A 1 103 ? 3.318 15.894 -7.536 1.00 96.12 103 ASN A N 1
ATOM 827 C CA . ASN A 1 103 ? 2.410 16.707 -6.728 1.00 96.12 103 ASN A CA 1
ATOM 828 C C . ASN A 1 103 ? 1.840 15.924 -5.538 1.00 96.12 103 ASN A C 1
ATOM 830 O O . ASN A 1 103 ? 1.711 16.475 -4.446 1.00 96.12 103 ASN A O 1
ATOM 834 N N . THR A 1 104 ? 1.558 14.630 -5.717 1.00 95.12 104 THR A N 1
ATOM 835 C CA . THR A 1 104 ? 1.108 13.744 -4.635 1.00 95.12 104 THR A CA 1
ATOM 836 C C . THR A 1 104 ? 2.183 13.602 -3.560 1.00 95.12 104 THR A C 1
ATOM 838 O O . THR A 1 104 ? 1.888 13.805 -2.387 1.00 95.12 104 THR A O 1
ATOM 841 N N . ILE A 1 105 ? 3.440 13.333 -3.929 1.00 96.25 105 ILE A N 1
ATOM 842 C CA . ILE A 1 105 ? 4.546 13.227 -2.965 1.00 96.25 105 ILE A CA 1
ATOM 843 C C . ILE A 1 105 ? 4.764 14.547 -2.209 1.00 96.25 105 ILE A C 1
ATOM 845 O O . ILE A 1 105 ? 4.951 14.525 -0.992 1.00 96.25 105 ILE A O 1
ATOM 849 N N . ILE A 1 106 ? 4.718 15.692 -2.899 1.00 95.00 106 ILE A N 1
ATOM 850 C CA . ILE A 1 106 ? 4.835 17.016 -2.264 1.00 95.00 106 ILE A CA 1
ATOM 851 C C . ILE A 1 106 ? 3.686 17.238 -1.276 1.00 95.00 106 ILE A C 1
ATOM 853 O O . ILE A 1 106 ? 3.926 17.635 -0.137 1.00 95.00 106 ILE A O 1
ATOM 857 N N . ASN A 1 107 ? 2.450 16.947 -1.687 1.00 92.62 107 ASN A N 1
ATOM 858 C CA . ASN A 1 107 ? 1.277 17.090 -0.833 1.00 92.62 107 ASN A CA 1
ATOM 859 C C . ASN A 1 107 ? 1.389 16.217 0.425 1.00 92.62 107 ASN A C 1
ATOM 861 O O . ASN A 1 107 ? 1.222 16.724 1.528 1.00 92.62 107 ASN A O 1
ATOM 865 N N . LEU A 1 108 ? 1.766 14.944 0.275 1.00 91.81 108 LEU A N 1
ATOM 866 C CA . LEU A 1 108 ? 1.937 14.021 1.401 1.00 91.81 108 LEU A CA 1
ATOM 867 C C . LEU A 1 108 ? 2.990 14.514 2.403 1.00 91.81 108 LEU A C 1
ATOM 869 O O . LEU A 1 108 ? 2.759 14.481 3.612 1.00 91.81 108 LEU A O 1
ATOM 873 N N . ARG A 1 109 ? 4.116 15.048 1.914 1.00 92.62 109 ARG A N 1
ATOM 874 C CA . ARG A 1 109 ? 5.138 15.665 2.776 1.00 92.62 109 ARG A CA 1
ATOM 875 C C . ARG A 1 109 ? 4.590 16.878 3.530 1.00 92.62 109 ARG A C 1
ATOM 877 O O . ARG A 1 109 ? 4.846 17.011 4.723 1.00 92.62 109 ARG A O 1
ATOM 884 N N . ASN A 1 110 ? 3.808 17.726 2.862 1.00 89.81 110 ASN A N 1
ATOM 885 C CA . ASN A 1 110 ? 3.192 18.906 3.476 1.00 89.81 110 ASN A CA 1
ATOM 886 C C . ASN A 1 110 ? 2.120 18.546 4.517 1.00 89.81 110 ASN A C 1
ATOM 888 O O . ASN A 1 110 ? 1.931 19.294 5.471 1.00 89.81 110 ASN A O 1
ATOM 892 N N . THR A 1 111 ? 1.450 17.399 4.372 1.00 83.31 111 THR A N 1
ATOM 893 C CA . THR A 1 111 ? 0.487 16.878 5.358 1.00 83.31 111 THR A CA 1
ATOM 894 C C . THR A 1 111 ? 1.149 16.111 6.509 1.00 83.31 111 THR A C 1
ATOM 896 O O . THR A 1 111 ? 0.449 15.501 7.309 1.00 83.31 111 THR A O 1
ATOM 899 N N . GLY A 1 112 ? 2.485 16.114 6.604 1.00 85.12 112 GLY A N 1
ATOM 900 C CA . GLY A 1 112 ? 3.232 15.463 7.687 1.00 85.12 112 GLY A CA 1
ATOM 901 C C . GLY A 1 112 ? 3.579 13.989 7.450 1.00 85.12 112 GLY A C 1
ATOM 902 O O . GLY A 1 112 ? 4.142 13.351 8.337 1.00 85.12 112 GLY A O 1
ATOM 903 N N . ILE A 1 113 ? 3.300 13.439 6.263 1.00 88.25 113 ILE A N 1
ATOM 904 C CA . ILE A 1 113 ? 3.661 12.062 5.898 1.00 88.25 113 ILE A CA 1
ATOM 905 C C . ILE A 1 113 ? 5.053 12.083 5.261 1.00 88.25 113 ILE A C 1
ATOM 907 O O . ILE A 1 113 ? 5.244 12.471 4.103 1.00 88.25 113 ILE A O 1
ATOM 911 N N . VAL A 1 114 ? 6.061 11.688 6.039 1.00 86.81 114 VAL A N 1
ATOM 912 C CA . VAL A 1 114 ? 7.470 11.806 5.645 1.00 86.81 114 VAL A CA 1
ATOM 913 C C . VAL A 1 114 ? 7.866 10.690 4.679 1.00 86.81 114 VAL A C 1
ATOM 915 O O . VAL A 1 114 ? 8.290 9.603 5.061 1.00 86.81 114 VAL A O 1
ATOM 918 N N . ILE A 1 115 ? 7.807 10.987 3.383 1.00 91.31 115 ILE A N 1
ATOM 919 C CA . ILE A 1 115 ? 8.291 10.081 2.335 1.00 91.31 115 ILE A CA 1
ATOM 920 C C . ILE A 1 115 ? 9.700 10.504 1.926 1.00 91.31 115 ILE A C 1
ATOM 922 O O . ILE A 1 115 ? 9.874 11.527 1.261 1.00 91.31 115 ILE A O 1
ATOM 926 N N . SER A 1 116 ? 10.715 9.711 2.276 1.00 90.62 116 SER A N 1
ATOM 927 C CA . SER A 1 116 ? 12.100 9.957 1.842 1.00 90.62 116 SER A CA 1
ATOM 928 C C . SER A 1 116 ? 12.252 9.878 0.317 1.00 90.62 116 SER A C 1
ATOM 930 O O . SER A 1 116 ? 11.532 9.131 -0.349 1.00 90.62 116 SER A O 1
ATOM 932 N N . ASP A 1 117 ? 13.227 10.594 -0.254 1.00 93.00 117 ASP A N 1
ATOM 933 C CA . ASP A 1 117 ? 13.501 10.555 -1.704 1.00 93.00 117 ASP A CA 1
ATOM 934 C C . ASP A 1 117 ? 13.755 9.124 -2.194 1.00 93.00 117 ASP A C 1
ATOM 936 O O . ASP A 1 117 ? 13.253 8.700 -3.233 1.00 93.00 117 ASP A O 1
ATOM 940 N N . ARG A 1 118 ? 14.454 8.322 -1.382 1.00 90.38 118 ARG A N 1
ATOM 941 C CA . ARG A 1 118 ? 14.680 6.896 -1.642 1.00 90.38 118 ARG A CA 1
ATOM 942 C C . ARG A 1 118 ? 13.366 6.122 -1.788 1.00 90.38 118 ARG A C 1
ATOM 944 O O . ARG A 1 118 ? 13.258 5.289 -2.689 1.00 90.38 118 ARG A O 1
ATOM 951 N N . ARG A 1 119 ? 12.388 6.346 -0.898 1.00 92.56 119 ARG A N 1
ATOM 952 C CA . ARG A 1 119 ? 11.064 5.702 -0.981 1.00 92.56 119 ARG A CA 1
ATOM 953 C C . ARG A 1 119 ? 10.307 6.206 -2.206 1.00 92.56 119 ARG A C 1
ATOM 955 O O . ARG A 1 119 ? 9.839 5.375 -2.976 1.00 92.56 119 ARG A O 1
ATOM 962 N N . ALA A 1 120 ? 10.294 7.514 -2.456 1.00 95.12 120 ALA A N 1
ATOM 963 C CA . ALA A 1 120 ? 9.646 8.101 -3.631 1.00 95.12 120 ALA A CA 1
ATOM 964 C C . ALA A 1 120 ? 10.209 7.558 -4.963 1.00 95.12 120 ALA A C 1
ATOM 966 O O . ALA A 1 120 ? 9.463 7.325 -5.912 1.00 95.12 120 ALA A O 1
ATOM 967 N N . VAL A 1 121 ? 11.511 7.279 -5.050 1.00 95.00 121 VAL A N 1
ATOM 968 C CA . VAL A 1 121 ? 12.089 6.603 -6.224 1.00 95.00 121 VAL A CA 1
ATOM 969 C C . VAL A 1 121 ? 11.655 5.137 -6.286 1.00 95.00 121 VAL A C 1
ATOM 971 O O . VAL A 1 121 ? 11.251 4.652 -7.339 1.00 95.00 121 VAL A O 1
ATOM 974 N N . LYS A 1 122 ? 11.697 4.406 -5.165 1.00 93.88 122 LYS A N 1
ATOM 975 C CA . LYS A 1 122 ? 11.349 2.976 -5.150 1.00 93.88 122 LYS A CA 1
ATOM 976 C C . LYS A 1 122 ? 9.871 2.699 -5.442 1.00 93.88 122 LYS A C 1
ATOM 978 O O . LYS A 1 122 ? 9.598 1.691 -6.091 1.00 93.88 122 LYS A O 1
ATOM 983 N N . LEU A 1 123 ? 8.957 3.566 -5.002 1.00 96.00 123 LEU A N 1
ATOM 984 C CA . LEU A 1 123 ? 7.508 3.432 -5.207 1.00 96.00 123 LEU A CA 1
ATOM 985 C C . LEU A 1 123 ? 7.110 3.436 -6.689 1.00 96.00 123 LEU A C 1
ATOM 987 O O . LEU A 1 123 ? 6.145 2.774 -7.056 1.00 96.00 123 LEU A O 1
ATOM 991 N N . GLN A 1 124 ? 7.899 4.073 -7.558 1.00 97.25 124 GLN A N 1
ATOM 992 C CA . GLN A 1 124 ? 7.686 4.032 -9.009 1.00 97.25 124 GLN A CA 1
ATOM 993 C C . GLN A 1 124 ? 7.705 2.602 -9.570 1.00 97.25 124 GLN A C 1
ATOM 995 O O . GLN A 1 124 ? 6.924 2.286 -10.462 1.00 97.25 124 GLN A O 1
ATOM 1000 N N . ASN A 1 125 ? 8.516 1.700 -9.000 1.00 95.94 125 ASN A N 1
ATOM 1001 C CA . ASN A 1 125 ? 8.520 0.291 -9.415 1.00 95.94 125 ASN A CA 1
ATOM 1002 C C . ASN A 1 125 ? 7.196 -0.414 -9.090 1.00 95.94 125 ASN A C 1
ATOM 1004 O O . ASN A 1 125 ? 6.809 -1.342 -9.792 1.00 95.94 125 ASN A O 1
ATOM 1008 N N . LEU A 1 126 ? 6.512 0.010 -8.025 1.00 96.12 126 LEU A N 1
ATOM 1009 C CA . LEU A 1 126 ? 5.237 -0.567 -7.609 1.00 96.12 126 LEU A CA 1
ATOM 1010 C C . LEU A 1 126 ? 4.101 -0.106 -8.532 1.00 96.12 126 LEU A C 1
ATOM 1012 O O . LEU A 1 126 ? 3.274 -0.915 -8.942 1.00 96.12 126 LEU A O 1
ATOM 1016 N N . ILE A 1 127 ? 4.127 1.171 -8.925 1.00 97.88 127 ILE A N 1
ATOM 1017 C CA . ILE A 1 127 ? 3.225 1.746 -9.935 1.00 97.88 127 ILE A CA 1
ATOM 1018 C C . ILE A 1 127 ? 3.433 1.039 -11.285 1.00 97.88 127 ILE A C 1
ATOM 1020 O O . ILE A 1 127 ? 2.470 0.609 -11.916 1.00 97.88 127 ILE A O 1
ATOM 1024 N N . ALA A 1 128 ? 4.688 0.837 -11.700 1.00 98.31 128 ALA A N 1
ATOM 1025 C CA . ALA A 1 128 ? 5.010 0.100 -12.920 1.00 98.31 128 ALA A CA 1
ATOM 1026 C C . ALA A 1 128 ? 4.502 -1.353 -12.882 1.00 98.31 128 ALA A C 1
ATOM 1028 O O . ALA A 1 128 ? 3.926 -1.832 -13.857 1.00 98.31 128 ALA A O 1
ATOM 1029 N N . ALA A 1 129 ? 4.662 -2.045 -11.750 1.00 97.50 129 ALA A N 1
ATOM 1030 C CA . ALA A 1 129 ? 4.147 -3.401 -11.575 1.00 97.50 129 ALA A CA 1
ATOM 1031 C C . ALA A 1 129 ? 2.611 -3.459 -11.660 1.00 97.50 129 ALA A C 1
ATOM 1033 O O . ALA A 1 129 ? 2.076 -4.364 -12.297 1.00 97.50 129 ALA A O 1
ATOM 1034 N N . SER A 1 130 ? 1.908 -2.476 -11.081 1.00 97.06 130 SER A N 1
ATOM 1035 C CA . SER A 1 130 ? 0.446 -2.333 -11.191 1.00 97.06 130 SER A CA 1
ATOM 1036 C C . SER A 1 130 ? -0.002 -2.236 -12.657 1.00 97.06 130 SER A C 1
ATOM 1038 O O . SER A 1 130 ? -0.894 -2.971 -13.091 1.00 97.06 130 SER A O 1
ATOM 1040 N N . ALA A 1 131 ? 0.677 -1.406 -13.454 1.00 97.62 131 ALA A N 1
ATOM 1041 C CA . ALA A 1 131 ? 0.390 -1.264 -14.879 1.00 97.62 131 ALA A CA 1
ATOM 1042 C C . ALA A 1 131 ? 0.678 -2.553 -15.667 1.00 97.62 131 ALA A C 1
ATOM 1044 O O . ALA A 1 131 ? -0.158 -2.994 -16.461 1.00 97.62 131 ALA A O 1
ATOM 1045 N N . LEU A 1 132 ? 1.827 -3.187 -15.407 1.00 97.69 132 LEU A N 1
ATOM 1046 C CA . LEU A 1 132 ? 2.246 -4.417 -16.081 1.00 97.69 132 LEU A CA 1
ATOM 1047 C C . LEU A 1 132 ? 1.262 -5.570 -15.833 1.00 97.69 132 LEU A C 1
ATOM 1049 O O . LEU A 1 132 ? 0.896 -6.266 -16.776 1.00 97.69 132 LEU A O 1
ATOM 1053 N N . ILE A 1 133 ? 0.803 -5.758 -14.591 1.00 94.94 133 ILE A N 1
ATOM 1054 C CA . ILE A 1 133 ? -0.165 -6.812 -14.235 1.00 94.94 133 ILE A CA 1
ATOM 1055 C C . ILE A 1 133 ? -1.527 -6.564 -14.908 1.00 94.94 133 ILE A C 1
ATOM 1057 O O . ILE A 1 133 ? -2.234 -7.512 -15.240 1.00 94.94 133 ILE A O 1
ATOM 1061 N N . CYS A 1 134 ? -1.865 -5.304 -15.202 1.00 94.94 134 CYS A N 1
ATOM 1062 C CA . CYS A 1 134 ? -3.019 -4.945 -16.034 1.00 94.94 134 CYS A CA 1
ATOM 1063 C C . CYS A 1 134 ? -2.778 -5.103 -17.548 1.00 94.94 134 CYS A C 1
ATOM 1065 O O . CYS A 1 134 ? -3.620 -4.684 -18.346 1.00 94.94 134 CYS A O 1
ATOM 1067 N N . GLY A 1 135 ? -1.635 -5.651 -17.970 1.00 95.62 135 GLY A N 1
ATOM 1068 C CA . GLY A 1 135 ? -1.277 -5.814 -19.380 1.00 95.62 135 GLY A CA 1
ATOM 1069 C C . GLY A 1 135 ? -1.024 -4.492 -20.110 1.00 95.62 135 GLY A C 1
ATOM 1070 O O . GLY A 1 135 ? -1.204 -4.418 -21.327 1.00 95.62 135 GLY A O 1
ATOM 1071 N N . ARG A 1 136 ? -0.660 -3.427 -19.385 1.00 96.62 136 ARG A N 1
ATOM 1072 C CA . ARG A 1 136 ? -0.349 -2.109 -19.953 1.00 96.62 136 ARG A CA 1
ATOM 1073 C C . ARG A 1 136 ? 1.160 -1.901 -20.054 1.00 96.62 136 ARG A C 1
ATOM 1075 O O . ARG A 1 136 ? 1.926 -2.452 -19.272 1.00 96.62 136 ARG A O 1
ATOM 1082 N N . ASN A 1 137 ? 1.572 -1.090 -21.024 1.00 97.50 137 ASN A N 1
ATOM 1083 C CA . ASN A 1 137 ? 2.952 -0.627 -21.215 1.00 97.50 137 ASN A CA 1
ATOM 1084 C C . ASN A 1 137 ? 3.190 0.786 -20.652 1.00 97.50 137 ASN A C 1
ATOM 1086 O O . ASN A 1 137 ? 4.318 1.270 -20.666 1.00 97.50 137 ASN A O 1
ATOM 1090 N N . GLU A 1 138 ? 2.142 1.433 -20.154 1.00 97.56 138 GLU A N 1
ATOM 1091 C CA . GLU A 1 138 ? 2.172 2.755 -19.539 1.00 97.56 138 GLU A CA 1
ATOM 1092 C C . GLU A 1 138 ? 1.324 2.761 -18.264 1.00 97.56 138 GLU A C 1
ATOM 1094 O O . GLU A 1 138 ? 0.293 2.077 -18.172 1.00 97.56 138 GLU A O 1
ATOM 1099 N N . ALA A 1 139 ? 1.774 3.520 -17.269 1.00 97.75 139 ALA A N 1
ATOM 1100 C CA . ALA A 1 139 ? 1.020 3.762 -16.051 1.00 97.75 139 ALA A CA 1
ATOM 1101 C C . ALA A 1 139 ? -0.048 4.837 -16.277 1.00 97.75 139 ALA A C 1
ATOM 1103 O O . ALA A 1 139 ? 0.168 5.807 -17.002 1.00 97.75 139 ALA A O 1
ATOM 1104 N N . ILE A 1 140 ? -1.183 4.673 -15.605 1.00 96.19 140 ILE A N 1
ATOM 1105 C CA . ILE A 1 140 ? -2.316 5.608 -15.602 1.00 96.19 140 ILE A CA 1
ATOM 1106 C C . ILE A 1 140 ? -2.645 5.990 -14.157 1.00 96.19 140 ILE A C 1
ATOM 1108 O O . ILE A 1 140 ? -2.092 5.405 -13.221 1.00 96.19 140 ILE A O 1
ATOM 1112 N N . LEU A 1 141 ? -3.543 6.953 -13.935 1.00 95.25 141 LEU A N 1
ATOM 1113 C CA . LEU A 1 141 ? -3.753 7.497 -12.588 1.00 95.25 141 LEU A CA 1
ATOM 1114 C C . LEU A 1 141 ? -4.240 6.430 -11.611 1.00 95.25 141 LEU A C 1
ATOM 1116 O O . LEU A 1 141 ? -3.797 6.415 -10.465 1.00 95.25 141 LEU A O 1
ATOM 1120 N N . SER A 1 142 ? -5.070 5.491 -12.074 1.00 95.06 142 SER A N 1
ATOM 1121 C CA . SER A 1 142 ? -5.536 4.381 -11.238 1.00 95.06 142 SER A CA 1
ATOM 1122 C C . SER A 1 142 ? -4.399 3.567 -10.598 1.00 95.06 142 SER A C 1
ATOM 1124 O O . SER A 1 142 ? -4.588 3.087 -9.486 1.00 95.06 142 SER A O 1
ATOM 1126 N N . ASP A 1 143 ? -3.202 3.474 -11.200 1.00 96.62 143 ASP A N 1
ATOM 1127 C CA . ASP A 1 143 ? -2.048 2.750 -10.631 1.00 96.62 143 ASP A CA 1
ATOM 1128 C C . ASP A 1 143 ? -1.494 3.378 -9.349 1.00 96.62 143 ASP A C 1
ATOM 1130 O O . ASP A 1 143 ? -0.799 2.712 -8.582 1.00 96.62 143 ASP A O 1
ATOM 1134 N N . LEU A 1 144 ? -1.826 4.643 -9.074 1.00 96.00 144 LEU A N 1
ATOM 1135 C CA . LEU A 1 144 ? -1.450 5.315 -7.831 1.00 96.00 144 LEU A CA 1
ATOM 1136 C C . LEU A 1 144 ? -2.155 4.721 -6.602 1.00 96.00 144 LEU A C 1
ATOM 1138 O O . LEU A 1 144 ? -1.770 5.049 -5.481 1.00 96.00 144 LEU A O 1
ATOM 1142 N N . TRP A 1 145 ? -3.128 3.813 -6.775 1.00 94.56 145 TRP A N 1
ATOM 1143 C CA . TRP A 1 145 ? -3.797 3.109 -5.674 1.00 94.56 145 TRP A CA 1
ATOM 1144 C C . TRP A 1 145 ? -2.813 2.449 -4.701 1.00 94.56 145 TRP A C 1
ATOM 1146 O O . TRP A 1 145 ? -3.073 2.413 -3.501 1.00 94.56 145 TRP A O 1
ATOM 1156 N N . VAL A 1 146 ? -1.661 1.985 -5.198 1.00 95.56 146 VAL A N 1
ATOM 1157 C CA . VAL A 1 146 ? -0.625 1.326 -4.390 1.00 95.56 146 VAL A CA 1
ATOM 1158 C C . VAL A 1 146 ? -0.070 2.228 -3.284 1.00 95.56 146 VAL A C 1
ATOM 1160 O O . VAL A 1 146 ? 0.433 1.738 -2.273 1.00 95.56 146 VAL A O 1
ATOM 1163 N N . LEU A 1 147 ? -0.181 3.552 -3.447 1.00 95.31 147 LEU A N 1
ATOM 1164 C CA . LEU A 1 147 ? 0.287 4.540 -2.476 1.00 95.31 147 LEU A CA 1
ATOM 1165 C C . LEU A 1 147 ? -0.553 4.566 -1.193 1.00 95.31 147 LEU A C 1
ATOM 1167 O O . LEU A 1 147 ? -0.093 5.101 -0.194 1.00 95.31 147 LEU A O 1
ATOM 1171 N N . LYS A 1 148 ? -1.735 3.939 -1.169 1.00 92.94 148 LYS A N 1
ATOM 1172 C CA . LYS A 1 148 ? -2.547 3.783 0.054 1.00 92.94 148 LYS A CA 1
ATOM 1173 C C . LYS A 1 148 ? -1.828 2.967 1.135 1.00 92.94 148 LYS A C 1
ATOM 1175 O O . LYS A 1 148 ? -2.085 3.121 2.321 1.00 92.94 148 LYS A O 1
ATOM 1180 N N . HIS A 1 149 ? -0.867 2.140 0.731 1.00 94.44 149 HIS A N 1
ATOM 1181 C CA . HIS A 1 149 ? -0.167 1.201 1.604 1.00 94.44 149 HIS A CA 1
ATOM 1182 C C . HIS A 1 149 ? 1.198 1.711 2.087 1.00 94.44 149 HIS A C 1
ATOM 1184 O O . HIS A 1 149 ? 2.045 0.910 2.471 1.00 94.44 149 HIS A O 1
ATOM 1190 N N . ILE A 1 150 ? 1.469 3.021 2.039 1.00 94.12 150 ILE A N 1
ATOM 119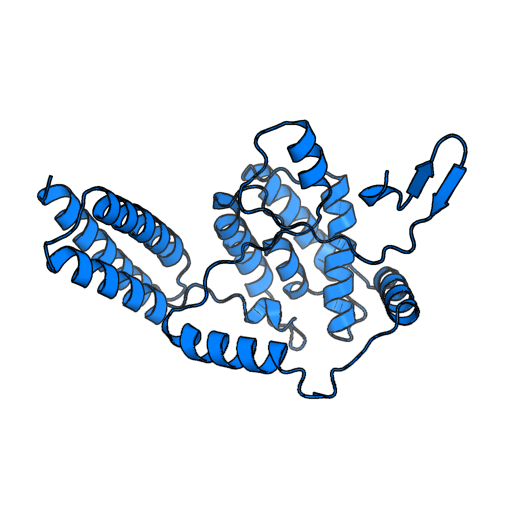1 C CA . ILE A 1 150 ? 2.788 3.584 2.403 1.00 94.12 150 ILE A CA 1
ATOM 1192 C C . ILE A 1 150 ? 2.814 4.262 3.780 1.00 94.12 150 ILE A C 1
ATOM 1194 O O . ILE A 1 150 ? 3.831 4.864 4.128 1.00 94.12 150 ILE A O 1
ATOM 1198 N N . TRP A 1 151 ? 1.728 4.161 4.545 1.00 93.00 151 TRP A N 1
ATOM 1199 C CA . TRP A 1 151 ? 1.573 4.736 5.884 1.00 93.00 151 TRP A CA 1
ATOM 1200 C C . TRP A 1 151 ? 2.685 4.283 6.840 1.00 93.00 151 TRP A C 1
ATOM 1202 O O . TRP A 1 151 ? 3.182 3.166 6.727 1.00 93.00 151 TRP A O 1
ATOM 1212 N N . ASP A 1 152 ? 3.108 5.148 7.757 1.00 89.31 152 ASP A N 1
ATOM 1213 C CA . ASP A 1 152 ? 4.041 4.826 8.846 1.00 89.31 152 ASP A CA 1
ATOM 1214 C C . ASP A 1 152 ? 3.315 4.684 10.198 1.00 89.31 152 ASP A C 1
ATOM 1216 O O . ASP A 1 152 ? 3.774 3.929 11.052 1.00 89.31 152 ASP A O 1
ATOM 1220 N N . THR A 1 153 ? 2.161 5.339 10.367 1.00 87.56 153 THR A N 1
ATOM 1221 C CA . THR A 1 153 ? 1.261 5.174 11.522 1.00 87.56 153 THR A CA 1
ATOM 1222 C C . THR A 1 153 ? -0.167 4.889 11.060 1.00 87.56 153 THR A C 1
ATOM 1224 O O . THR A 1 153 ? -0.525 5.202 9.922 1.00 87.56 153 THR A O 1
ATOM 1227 N N . GLU A 1 154 ? -0.987 4.278 11.914 1.00 85.25 154 GLU A N 1
ATOM 1228 C CA . GLU A 1 154 ? -2.349 3.875 11.540 1.00 85.25 154 GLU A CA 1
ATOM 1229 C C . GLU A 1 154 ? -3.248 5.078 11.226 1.00 85.25 154 GLU A C 1
ATOM 1231 O O . GLU A 1 154 ? -4.054 5.026 10.301 1.00 85.25 154 GLU A O 1
ATOM 1236 N N . GLU A 1 155 ? -3.037 6.214 11.892 1.00 82.50 155 GLU A N 1
ATOM 1237 C CA . GLU A 1 155 ? -3.787 7.450 11.644 1.00 82.50 155 GLU A CA 1
ATOM 1238 C C . GLU A 1 155 ? -3.551 8.005 10.230 1.00 82.50 155 GLU A C 1
ATOM 1240 O O . GLU A 1 155 ? -4.379 8.741 9.691 1.00 82.50 155 GLU A O 1
ATOM 1245 N N . GLN A 1 156 ? -2.426 7.653 9.597 1.00 87.38 156 GLN A N 1
ATOM 1246 C CA . GLN A 1 156 ? -2.125 8.073 8.229 1.00 87.38 156 GLN A CA 1
ATOM 1247 C C . GLN A 1 156 ? -2.894 7.273 7.177 1.00 87.38 156 GLN A C 1
ATOM 1249 O O . GLN A 1 156 ? -2.972 7.739 6.039 1.00 87.38 156 GLN A O 1
ATOM 1254 N N . ILE A 1 157 ? -3.438 6.097 7.516 1.00 86.31 157 ILE A N 1
ATOM 1255 C CA . ILE A 1 157 ? -4.115 5.207 6.560 1.00 86.31 157 ILE A CA 1
ATOM 1256 C C . ILE A 1 157 ? -5.264 5.953 5.882 1.00 86.31 157 ILE A C 1
ATOM 1258 O O . ILE A 1 157 ? -5.278 6.088 4.659 1.00 86.31 157 ILE A O 1
ATOM 1262 N N . GLU A 1 158 ? -6.174 6.524 6.669 1.00 79.75 158 GLU A N 1
ATOM 1263 C CA . GLU A 1 158 ? -7.350 7.218 6.137 1.00 79.75 158 GLU A CA 1
ATOM 1264 C C . GLU A 1 158 ? -6.977 8.489 5.362 1.00 79.75 158 GLU A C 1
ATOM 1266 O O . GLU A 1 158 ? -7.549 8.783 4.311 1.00 79.75 158 GLU A O 1
ATOM 1271 N N . ILE A 1 159 ? -5.968 9.228 5.838 1.00 82.25 159 ILE A N 1
ATOM 1272 C CA . ILE A 1 159 ? -5.462 10.432 5.165 1.00 82.25 159 ILE A CA 1
ATOM 1273 C C . ILE A 1 159 ? -4.900 10.067 3.784 1.00 82.25 159 ILE A C 1
ATOM 1275 O O . ILE A 1 159 ? -5.211 10.729 2.788 1.00 82.25 159 ILE A O 1
ATOM 1279 N N . LEU A 1 160 ? -4.094 9.002 3.707 1.00 89.19 160 LEU A N 1
ATOM 1280 C CA . LEU A 1 160 ? -3.546 8.487 2.454 1.00 89.19 160 LEU A CA 1
ATOM 1281 C C . LEU A 1 160 ? -4.656 8.035 1.518 1.00 89.19 160 LEU A C 1
ATOM 1283 O O . LEU A 1 160 ? -4.677 8.446 0.359 1.00 89.19 160 LEU A O 1
ATOM 1287 N N . GLU A 1 161 ? -5.597 7.233 2.006 1.00 87.62 161 GLU A N 1
ATOM 1288 C CA . GLU A 1 161 ? -6.729 6.783 1.204 1.00 87.62 161 GLU A CA 1
ATOM 1289 C C . GLU A 1 161 ? -7.517 7.951 0.626 1.00 87.62 161 GLU A C 1
ATOM 1291 O O . GLU A 1 161 ? -7.756 7.976 -0.581 1.00 87.62 161 GLU A O 1
ATOM 1296 N N . GLY A 1 162 ? -7.837 8.958 1.436 1.00 84.12 162 GLY A N 1
ATOM 1297 C CA . GLY A 1 162 ? -8.536 10.159 1.000 1.00 84.12 162 GLY A CA 1
ATOM 1298 C C . GLY A 1 162 ? -7.796 10.951 -0.083 1.00 84.12 162 GLY A C 1
ATOM 1299 O O . GLY A 1 162 ? -8.385 11.318 -1.108 1.00 84.12 162 GLY A O 1
ATOM 1300 N N . ILE A 1 163 ? -6.496 11.200 0.111 1.00 87.81 163 ILE A N 1
ATOM 1301 C CA . ILE A 1 163 ? -5.653 11.936 -0.849 1.00 87.81 163 ILE A CA 1
ATOM 1302 C C . ILE A 1 163 ? -5.522 11.164 -2.166 1.00 87.81 163 ILE A C 1
ATOM 1304 O O . ILE A 1 163 ? -5.666 11.744 -3.250 1.00 87.81 163 ILE A O 1
ATOM 1308 N N . ILE A 1 164 ? -5.267 9.857 -2.087 1.00 91.88 164 ILE A N 1
ATOM 1309 C CA . ILE A 1 164 ? -5.087 9.012 -3.266 1.00 91.88 164 ILE A CA 1
ATOM 1310 C C . ILE A 1 164 ? -6.419 8.819 -3.996 1.00 91.88 164 ILE A C 1
ATOM 1312 O O . ILE A 1 164 ? -6.447 8.977 -5.213 1.00 91.88 164 ILE A O 1
ATOM 1316 N N . ASN A 1 165 ? -7.533 8.592 -3.291 1.00 88.44 165 ASN A N 1
ATOM 1317 C CA . ASN A 1 165 ? -8.872 8.487 -3.887 1.00 88.44 165 ASN A CA 1
ATOM 1318 C C . ASN A 1 165 ? -9.232 9.737 -4.690 1.00 88.44 165 ASN A C 1
ATOM 1320 O O . ASN A 1 165 ? -9.585 9.640 -5.861 1.00 88.44 165 ASN A O 1
ATOM 1324 N N . ARG A 1 166 ? -9.029 10.929 -4.119 1.00 86.25 166 ARG A N 1
ATOM 1325 C CA . ARG A 1 166 ? -9.270 12.194 -4.833 1.00 86.25 166 ARG A CA 1
ATOM 1326 C C . ARG A 1 166 ? -8.405 12.349 -6.087 1.00 86.25 166 ARG A C 1
ATOM 1328 O O . ARG A 1 166 ? -8.776 13.069 -7.015 1.00 86.25 166 ARG A O 1
ATOM 1335 N N . THR A 1 167 ? -7.232 11.727 -6.095 1.00 87.56 167 THR A N 1
ATOM 1336 C CA . THR A 1 167 ? -6.317 11.750 -7.235 1.00 87.56 167 THR A CA 1
ATOM 1337 C C . THR A 1 167 ? -6.772 10.791 -8.334 1.00 87.56 167 THR A C 1
ATOM 1339 O O . THR A 1 167 ? -6.824 11.197 -9.493 1.00 87.56 167 THR A O 1
ATOM 1342 N N . ILE A 1 168 ? -7.143 9.557 -7.979 1.00 89.25 168 ILE A N 1
ATOM 1343 C CA . ILE A 1 168 ? -7.537 8.514 -8.940 1.00 89.25 168 ILE A CA 1
ATOM 1344 C C . ILE A 1 168 ? -8.967 8.684 -9.474 1.00 89.25 168 ILE A C 1
ATOM 1346 O O . ILE A 1 168 ? -9.223 8.312 -10.608 1.00 89.25 168 ILE A O 1
ATOM 1350 N N . GLU A 1 169 ? -9.887 9.289 -8.713 1.00 82.31 169 GLU A N 1
ATOM 1351 C CA . GLU A 1 169 ? -11.286 9.520 -9.129 1.00 82.31 169 GLU A CA 1
ATOM 1352 C C . GLU A 1 169 ? -11.432 10.458 -10.330 1.00 82.31 169 GLU A C 1
ATOM 1354 O O . GLU A 1 169 ? -12.494 10.530 -10.942 1.00 82.31 169 GLU A O 1
ATOM 1359 N N . LYS A 1 170 ? -10.371 11.192 -10.665 1.00 72.00 170 LYS A N 1
ATOM 1360 C CA . LYS A 1 170 ? -10.331 12.071 -11.836 1.00 72.00 170 LYS A CA 1
ATOM 1361 C C . LYS A 1 170 ? -10.152 11.301 -13.148 1.00 72.00 170 LYS A C 1
ATOM 1363 O O . LYS A 1 170 ? -10.195 11.927 -14.203 1.00 72.00 170 LYS A O 1
ATOM 1368 N N . ASP A 1 171 ? -9.917 9.991 -13.080 1.00 71.75 171 ASP A N 1
ATOM 1369 C CA . ASP A 1 171 ? -9.596 9.132 -14.215 1.00 71.75 171 ASP A CA 1
ATOM 1370 C C . ASP A 1 171 ? -10.705 8.099 -14.445 1.00 71.75 171 ASP A C 1
ATOM 1372 O O . ASP A 1 171 ? -10.936 7.235 -13.602 1.00 71.75 171 ASP A O 1
ATOM 1376 N N . ASP A 1 172 ? -11.377 8.172 -15.595 1.00 74.88 172 ASP A N 1
ATOM 1377 C CA . ASP A 1 172 ? -12.372 7.178 -16.036 1.00 74.88 172 ASP A CA 1
ATOM 1378 C C . ASP A 1 172 ? -11.780 6.253 -17.111 1.00 74.88 172 ASP A C 1
ATOM 1380 O O . ASP A 1 172 ? -12.411 5.878 -18.102 1.00 74.88 172 ASP A O 1
ATOM 1384 N N . HIS A 1 173 ? -10.491 5.934 -16.975 1.00 83.81 173 HIS A N 1
ATOM 1385 C CA . HIS A 1 173 ? -9.805 5.124 -17.966 1.00 83.81 173 HIS A CA 1
ATOM 1386 C C . HIS A 1 173 ? -10.418 3.709 -18.015 1.00 83.81 173 HIS A C 1
ATOM 1388 O O . HIS A 1 173 ? -10.492 3.035 -16.982 1.00 83.81 173 HIS A O 1
ATOM 1394 N N . PRO A 1 174 ? -10.770 3.173 -19.202 1.00 84.25 174 PRO A N 1
ATOM 1395 C CA . PRO A 1 174 ? -11.465 1.885 -19.326 1.00 84.25 174 PRO A CA 1
ATOM 1396 C C . PRO A 1 174 ? -10.624 0.692 -18.855 1.00 84.25 174 PRO A C 1
ATOM 1398 O O . PRO A 1 174 ? -11.151 -0.374 -18.554 1.00 84.25 174 PRO A O 1
ATOM 1401 N N . LYS A 1 175 ? -9.299 0.864 -18.797 1.00 89.44 175 LYS A N 1
ATOM 1402 C CA . LYS A 1 17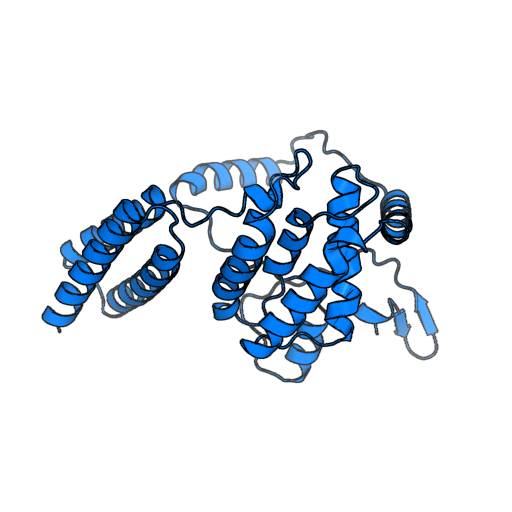5 ? -8.342 -0.123 -18.270 1.00 89.44 175 LYS A CA 1
ATOM 1403 C C . LYS A 1 175 ? -7.837 0.231 -16.867 1.00 89.44 175 LYS A C 1
ATOM 1405 O O . LYS A 1 175 ? -6.686 -0.072 -16.544 1.00 89.44 175 LYS A O 1
ATOM 1410 N N . SER A 1 176 ? -8.651 0.942 -16.085 1.00 91.00 176 SER A N 1
ATOM 1411 C CA . SER A 1 176 ? -8.338 1.264 -14.694 1.00 91.00 176 SER A CA 1
ATOM 1412 C C . SER A 1 176 ? -8.035 0.003 -13.896 1.00 91.00 176 SER A C 1
ATOM 1414 O O . SER A 1 176 ? -8.667 -1.038 -14.082 1.00 91.00 176 SER A O 1
ATOM 1416 N N . HIS A 1 177 ? -7.049 0.091 -13.006 1.00 91.81 177 HIS A N 1
ATOM 1417 C CA . HIS A 1 177 ? -6.667 -1.038 -12.175 1.00 91.81 177 HIS A CA 1
ATOM 1418 C C . HIS A 1 177 ? -7.853 -1.452 -11.275 1.00 91.81 177 HIS A C 1
ATOM 1420 O O . HIS A 1 177 ? -8.391 -0.600 -10.565 1.00 91.81 177 HIS A O 1
ATOM 1426 N N . PRO A 1 178 ? -8.246 -2.740 -11.214 1.00 87.50 178 PRO A N 1
ATOM 1427 C CA . PRO A 1 178 ? -9.407 -3.175 -10.429 1.00 87.50 178 PRO A CA 1
ATOM 1428 C C . PRO A 1 178 ? -9.338 -2.782 -8.945 1.00 87.50 178 PRO A C 1
ATOM 1430 O O . PRO A 1 178 ? -10.329 -2.343 -8.371 1.00 87.50 178 PRO A O 1
ATOM 1433 N N . GLN A 1 179 ? -8.151 -2.861 -8.328 1.00 86.62 179 GLN A N 1
ATOM 1434 C CA . GLN A 1 179 ? -7.935 -2.440 -6.929 1.00 86.62 179 GLN A CA 1
ATOM 1435 C C . GLN A 1 179 ? -8.105 -0.930 -6.693 1.00 86.62 179 GLN A C 1
ATOM 1437 O O . GLN A 1 179 ? -8.438 -0.510 -5.585 1.00 86.62 179 GLN A O 1
ATOM 1442 N N . ALA A 1 180 ? -7.927 -0.100 -7.724 1.00 85.12 180 ALA A N 1
ATOM 1443 C CA . ALA A 1 180 ? -8.194 1.331 -7.614 1.00 85.12 180 ALA A CA 1
ATOM 1444 C C . ALA A 1 180 ? -9.691 1.598 -7.390 1.00 85.12 180 ALA A C 1
ATOM 1446 O O . ALA A 1 180 ? -10.042 2.516 -6.655 1.00 85.12 180 ALA A O 1
ATOM 1447 N N . LEU A 1 181 ? -10.545 0.744 -7.967 1.00 71.31 181 LEU A N 1
ATOM 1448 C CA . LEU A 1 181 ? -12.004 0.787 -7.855 1.00 71.31 181 LEU A CA 1
ATOM 1449 C C . LEU A 1 181 ? -12.525 0.046 -6.611 1.00 71.31 181 LEU A C 1
ATOM 1451 O O . LEU A 1 181 ? -13.570 0.406 -6.077 1.00 71.31 181 LEU A O 1
ATOM 1455 N N . GLN A 1 182 ? -11.815 -0.993 -6.150 1.00 62.44 182 GLN A N 1
ATOM 1456 C CA . GLN A 1 182 ? -12.234 -1.821 -5.008 1.00 62.44 182 GLN A CA 1
ATOM 1457 C C . GLN A 1 182 ? -11.987 -1.184 -3.639 1.00 62.44 182 GLN A C 1
ATOM 1459 O O . GLN A 1 182 ? -12.680 -1.549 -2.690 1.00 62.44 182 GLN A O 1
ATOM 1464 N N . ASN A 1 183 ? -11.061 -0.226 -3.519 1.00 54.38 183 ASN A N 1
ATOM 1465 C CA . ASN A 1 183 ? -10.878 0.544 -2.286 1.00 54.38 183 ASN A CA 1
ATOM 1466 C C . ASN A 1 183 ? -12.010 1.571 -2.142 1.00 54.38 183 ASN A C 1
ATOM 1468 O O . ASN A 1 183 ? -11.861 2.761 -2.428 1.00 54.38 183 ASN A O 1
ATOM 1472 N N . LYS A 1 184 ? -13.165 1.024 -1.757 1.00 53.16 184 LYS A N 1
ATOM 1473 C CA . LYS A 1 184 ? -14.439 1.675 -1.494 1.00 53.16 184 LYS A CA 1
ATOM 1474 C C . LYS A 1 184 ? -14.228 2.896 -0.605 1.00 53.16 184 LYS A C 1
ATOM 1476 O O . LYS A 1 184 ? -13.732 2.787 0.512 1.00 53.16 184 LYS A O 1
ATOM 1481 N N . THR A 1 185 ? -14.745 4.037 -1.042 1.00 55.81 185 THR A N 1
ATOM 1482 C CA . THR A 1 185 ? -15.300 5.000 -0.089 1.00 55.81 185 THR A CA 1
ATOM 1483 C C . THR A 1 185 ? -16.182 4.250 0.910 1.00 55.81 185 THR A C 1
ATOM 1485 O O . THR A 1 185 ? -16.938 3.386 0.452 1.00 55.81 185 THR A O 1
ATOM 1488 N N . PRO A 1 186 ? -16.097 4.531 2.222 1.00 59.00 186 PRO A N 1
ATOM 1489 C CA . PRO A 1 186 ? -16.842 3.798 3.237 1.00 59.00 186 PRO A CA 1
ATOM 1490 C C . PRO A 1 186 ? -18.289 3.593 2.793 1.00 59.00 186 PRO A C 1
ATOM 1492 O O . PRO A 1 186 ? -18.978 4.557 2.460 1.00 59.00 186 PRO A O 1
ATOM 1495 N N . ASN A 1 187 ? -18.716 2.330 2.700 1.00 68.00 187 ASN A N 1
ATOM 1496 C CA . ASN A 1 187 ? -20.072 2.006 2.284 1.00 68.00 187 ASN A CA 1
ATOM 1497 C C . ASN A 1 187 ? -21.032 2.585 3.339 1.00 68.00 187 ASN A C 1
ATOM 1499 O O . ASN A 1 187 ? -20.967 2.152 4.492 1.00 68.00 187 ASN A O 1
ATOM 1503 N N . PRO A 1 188 ? -21.907 3.541 2.985 1.00 76.12 188 PRO A N 1
ATOM 1504 C CA . PRO A 1 188 ? -22.755 4.221 3.960 1.00 76.12 188 PRO A CA 1
ATOM 1505 C C . PRO A 1 188 ? -23.660 3.258 4.724 1.00 76.12 188 PRO A C 1
ATOM 1507 O O . PRO A 1 188 ? -23.903 3.450 5.910 1.00 76.12 188 PRO A O 1
ATOM 1510 N N . GLU A 1 189 ? -24.111 2.184 4.076 1.00 76.25 189 GLU A N 1
ATOM 1511 C CA . GLU A 1 189 ? -24.946 1.168 4.717 1.00 76.25 189 GLU A CA 1
ATOM 1512 C C . GLU A 1 189 ? -24.167 0.351 5.753 1.00 76.25 189 GLU A C 1
ATOM 1514 O O . GLU A 1 189 ? -24.695 0.064 6.825 1.00 76.25 189 GLU A O 1
ATOM 1519 N N . GLU A 1 190 ? -22.901 0.024 5.472 1.00 74.62 190 GLU A N 1
ATOM 1520 C CA . GLU A 1 190 ? -22.023 -0.670 6.424 1.00 74.62 190 GLU A CA 1
ATOM 1521 C C . GLU A 1 190 ? -21.692 0.233 7.615 1.00 74.62 190 GLU A C 1
ATOM 1523 O O . GLU A 1 190 ? -21.842 -0.191 8.757 1.00 74.62 190 GLU A O 1
ATOM 1528 N N . VAL A 1 191 ? -21.329 1.499 7.367 1.00 81.25 191 VAL A N 1
ATOM 1529 C CA . VAL A 1 191 ? -21.058 2.469 8.442 1.00 81.25 191 VAL A CA 1
ATOM 1530 C C . VAL A 1 191 ? -22.305 2.671 9.304 1.00 81.25 191 VAL A C 1
ATOM 1532 O O . VAL A 1 191 ? -22.218 2.625 10.527 1.00 81.25 191 VAL A O 1
ATOM 1535 N N . MET A 1 192 ? -23.481 2.833 8.693 1.00 88.50 192 MET A N 1
ATOM 1536 C CA . MET A 1 192 ? -24.733 2.996 9.434 1.00 88.50 192 MET A CA 1
ATOM 1537 C C . MET A 1 192 ? -25.092 1.746 10.246 1.00 88.50 192 MET A C 1
ATOM 1539 O O . MET A 1 192 ? -25.584 1.856 11.370 1.00 88.50 192 MET A O 1
ATOM 1543 N N . LYS A 1 193 ? -24.848 0.548 9.704 1.00 83.25 193 LYS A N 1
ATOM 1544 C CA . LYS A 1 193 ? -25.037 -0.716 10.426 1.00 83.25 193 LYS A CA 1
ATOM 1545 C C . LYS A 1 193 ? -24.131 -0.787 11.656 1.00 83.25 193 LYS A C 1
ATOM 1547 O O . LYS A 1 193 ? -24.620 -1.108 12.737 1.00 83.25 193 LYS A O 1
ATOM 1552 N N . ASP A 1 194 ? -22.859 -0.422 11.515 1.00 80.62 194 ASP A N 1
ATOM 1553 C CA . ASP A 1 194 ? -21.904 -0.389 12.624 1.00 80.62 194 ASP A CA 1
ATOM 1554 C C . ASP A 1 194 ? -22.329 0.624 13.703 1.00 80.62 194 ASP A C 1
ATOM 1556 O O . ASP A 1 194 ? -22.319 0.296 14.891 1.00 80.62 194 ASP A O 1
ATOM 1560 N N . VAL A 1 195 ? -22.789 1.821 13.305 1.00 88.88 195 VAL A N 1
ATOM 1561 C CA . VAL A 1 195 ? -23.334 2.829 14.234 1.00 88.88 195 VAL A CA 1
ATOM 1562 C C . VAL A 1 195 ? -24.536 2.272 15.000 1.00 88.88 195 VAL A C 1
ATOM 1564 O O . VAL A 1 195 ? -24.574 2.381 16.225 1.00 88.88 195 VAL A O 1
ATOM 1567 N N . LYS A 1 196 ? -25.487 1.611 14.324 1.00 89.56 196 LYS A N 1
ATOM 1568 C CA . LYS A 1 196 ? -26.656 1.001 14.987 1.00 89.56 196 LYS A CA 1
ATOM 1569 C C . LYS A 1 196 ? -26.262 -0.061 16.009 1.00 89.56 196 LYS A C 1
ATOM 1571 O O . LYS A 1 196 ? -26.807 -0.056 17.108 1.00 89.56 196 LYS A O 1
ATOM 1576 N N . ILE A 1 197 ? -25.285 -0.910 15.689 1.00 87.69 197 ILE A N 1
ATOM 1577 C CA . ILE A 1 197 ? -24.770 -1.920 16.626 1.00 87.69 197 ILE A CA 1
ATOM 1578 C C . ILE A 1 197 ? -24.197 -1.251 17.884 1.00 87.69 197 ILE A C 1
ATOM 1580 O O . ILE A 1 197 ? -24.424 -1.733 18.994 1.00 87.69 197 ILE A O 1
ATOM 1584 N N . LEU A 1 198 ? -23.461 -0.142 17.740 1.00 88.12 198 LEU A N 1
ATOM 1585 C CA . LEU A 1 198 ? -22.949 0.603 18.896 1.00 88.12 198 LEU A CA 1
ATOM 1586 C C . LEU A 1 198 ? -24.078 1.235 19.720 1.00 88.12 198 LEU A C 1
ATOM 1588 O O . LEU A 1 198 ? -24.021 1.195 20.948 1.00 88.12 198 LEU A O 1
ATOM 1592 N N . VAL A 1 199 ? -25.107 1.780 19.062 1.00 89.38 199 VAL A N 1
ATOM 1593 C CA . VAL A 1 199 ? -26.290 2.346 19.731 1.00 89.38 199 VAL A CA 1
ATOM 1594 C C . VAL A 1 199 ? -27.037 1.275 20.526 1.00 89.38 199 VAL A C 1
ATOM 1596 O O . VAL A 1 199 ? -27.387 1.513 21.680 1.00 89.38 199 VAL A O 1
ATOM 1599 N N . GLU A 1 200 ? -27.275 0.102 19.939 1.00 87.81 200 GLU A N 1
ATOM 1600 C CA . GLU A 1 200 ? -27.943 -1.021 20.608 1.00 87.81 200 GLU A CA 1
ATOM 1601 C C . GLU A 1 200 ? -27.154 -1.478 21.835 1.00 87.81 200 GLU A C 1
ATOM 1603 O O . GLU A 1 200 ? -27.701 -1.477 22.937 1.00 87.81 200 GLU A O 1
ATOM 1608 N N . LYS A 1 201 ? -25.849 -1.731 21.678 1.00 85.56 201 LYS A N 1
ATOM 1609 C CA . LYS A 1 201 ? -24.970 -2.112 22.793 1.00 85.56 201 LYS A CA 1
ATOM 1610 C C . LYS A 1 201 ? -24.950 -1.082 23.915 1.00 85.56 201 LYS A C 1
ATOM 1612 O O . LYS A 1 201 ? -24.941 -1.453 25.083 1.00 85.56 201 LYS A O 1
ATOM 1617 N N . TRP A 1 202 ? -24.948 0.209 23.579 1.00 85.88 202 TRP A N 1
ATOM 1618 C CA . TRP A 1 202 ? -25.004 1.269 24.585 1.00 85.88 202 TRP A CA 1
ATOM 1619 C C . TRP A 1 202 ? -26.328 1.260 25.359 1.00 85.88 202 TRP A C 1
ATOM 1621 O O . TRP A 1 202 ? -26.341 1.440 26.576 1.00 85.88 202 TRP A O 1
ATOM 1631 N N . ASN A 1 203 ? -27.445 1.016 24.669 1.00 85.38 203 ASN A N 1
ATOM 1632 C CA . ASN A 1 203 ? -28.775 1.002 25.279 1.00 85.38 203 ASN A CA 1
ATOM 1633 C C . ASN A 1 203 ? -29.058 -0.264 26.110 1.00 85.38 203 ASN A C 1
ATOM 1635 O O . ASN A 1 203 ? -29.925 -0.215 26.980 1.00 85.38 203 ASN A O 1
ATOM 1639 N N . GLU A 1 204 ? -28.346 -1.374 25.884 1.00 83.56 204 GLU A N 1
ATOM 1640 C CA . GLU A 1 204 ? -28.450 -2.593 26.709 1.00 83.56 204 GLU A CA 1
ATOM 1641 C C . GLU A 1 204 ? -28.024 -2.356 28.175 1.00 83.56 204 GLU A C 1
ATOM 1643 O O . GLU A 1 204 ? -28.425 -3.103 29.066 1.00 83.56 204 GLU A O 1
ATOM 1648 N N . GLY A 1 205 ? -27.283 -1.274 28.456 1.00 69.50 205 GLY A N 1
ATOM 1649 C CA . GLY A 1 205 ? -27.130 -0.703 29.800 1.00 69.50 205 GLY A CA 1
ATOM 1650 C C . GLY A 1 205 ? -26.229 -1.474 30.773 1.00 69.50 205 GLY A C 1
ATOM 1651 O O . GLY A 1 205 ? -26.003 -1.004 31.886 1.00 69.50 205 GLY A O 1
ATOM 1652 N N . SER A 1 206 ? -25.676 -2.622 30.375 1.00 73.38 206 SER A N 1
ATOM 1653 C CA . SER A 1 206 ? -24.810 -3.474 31.204 1.00 73.38 206 SER A CA 1
ATOM 1654 C C . SER A 1 206 ? -23.351 -3.484 30.734 1.00 73.38 206 SER A C 1
ATOM 1656 O O . SER A 1 206 ? -22.755 -4.550 30.606 1.00 73.38 206 SER A O 1
ATOM 1658 N N . LEU A 1 207 ? -22.784 -2.312 30.438 1.00 80.69 207 LEU A N 1
ATOM 1659 C CA . LEU A 1 207 ? -21.422 -2.192 29.907 1.00 80.69 207 LEU A CA 1
ATOM 1660 C C . LEU A 1 207 ? -20.407 -1.854 31.000 1.00 80.69 207 LEU A C 1
ATOM 1662 O O . LEU A 1 207 ? -20.598 -0.903 31.764 1.00 80.69 207 LEU A O 1
ATOM 1666 N N . SER A 1 208 ? -19.293 -2.584 31.024 1.00 83.75 208 SER A N 1
ATOM 1667 C CA . SER A 1 208 ? -18.129 -2.257 31.849 1.00 83.75 208 SER A CA 1
ATOM 1668 C C . SER A 1 208 ? -17.458 -0.955 31.382 1.00 83.75 208 SER A C 1
ATOM 1670 O O . SER A 1 208 ? -17.648 -0.498 30.254 1.00 83.75 208 SER A O 1
ATOM 1672 N N . PHE A 1 209 ? -16.624 -0.350 32.232 1.00 79.06 209 PHE A N 1
ATOM 1673 C CA . PHE A 1 209 ? -15.881 0.865 31.868 1.00 79.06 209 PHE A CA 1
ATOM 1674 C C . PHE A 1 209 ? -14.953 0.653 30.655 1.00 79.06 209 PHE A C 1
ATOM 1676 O O . PHE A 1 209 ? -14.782 1.546 29.824 1.00 79.06 209 PHE A O 1
ATOM 1683 N N . GLU A 1 210 ? -14.387 -0.546 30.527 1.00 74.81 210 GLU A N 1
ATOM 1684 C CA . GLU A 1 210 ? -13.543 -0.938 29.396 1.00 74.81 210 GLU A CA 1
ATOM 1685 C C . GLU A 1 210 ? -14.367 -1.025 28.106 1.00 74.81 210 GLU A C 1
ATOM 1687 O O . GLU A 1 210 ? -13.979 -0.462 27.083 1.00 74.81 210 GLU A O 1
ATOM 1692 N N . GLU A 1 211 ? -15.552 -1.639 28.161 1.00 77.44 211 GLU A N 1
ATOM 1693 C CA . GLU A 1 211 ? -16.465 -1.742 27.016 1.00 77.44 211 GLU A CA 1
ATOM 1694 C C . GLU A 1 211 ? -16.985 -0.369 26.571 1.00 77.44 211 GLU A C 1
ATOM 1696 O O . GLU A 1 211 ? -17.092 -0.103 25.372 1.00 77.44 211 GLU A O 1
ATOM 1701 N N . GLN A 1 212 ? -17.239 0.538 27.517 1.00 82.56 212 GLN A N 1
ATOM 1702 C CA . GLN A 1 212 ? -17.625 1.915 27.212 1.00 82.56 212 GLN A CA 1
ATOM 1703 C C . GLN A 1 212 ? -16.515 2.684 26.481 1.00 82.56 212 GLN A C 1
ATOM 1705 O O . GLN A 1 212 ? -16.808 3.435 25.548 1.00 82.56 212 GLN A O 1
ATOM 1710 N N . ASN A 1 213 ? -15.247 2.499 26.863 1.00 77.06 213 ASN A N 1
ATOM 1711 C CA . ASN A 1 213 ? -14.119 3.107 26.150 1.00 77.06 213 ASN A CA 1
ATOM 1712 C C . ASN A 1 213 ? -13.957 2.525 24.742 1.00 77.06 213 ASN A C 1
ATOM 1714 O O . ASN A 1 213 ? -13.820 3.290 23.791 1.00 77.06 213 ASN A O 1
ATOM 1718 N N . VAL A 1 214 ? -14.094 1.205 24.580 1.00 77.38 214 VAL A N 1
ATOM 1719 C CA . VAL A 1 214 ? -14.071 0.564 23.253 1.00 77.38 214 VAL A CA 1
ATOM 1720 C C . VAL A 1 214 ? -15.171 1.121 22.345 1.00 77.38 214 VAL A C 1
ATOM 1722 O O . VAL A 1 214 ? -14.934 1.345 21.159 1.00 77.38 214 VAL A O 1
ATOM 1725 N N . ILE A 1 215 ? -16.373 1.373 22.875 1.00 80.69 215 ILE A N 1
ATOM 1726 C CA . ILE A 1 215 ? -17.457 1.992 22.100 1.00 80.69 215 ILE A CA 1
ATOM 1727 C C . ILE A 1 215 ? -17.095 3.423 21.695 1.00 80.69 215 ILE A C 1
ATOM 1729 O O . ILE A 1 215 ? -17.302 3.776 20.537 1.00 80.69 215 ILE A O 1
ATOM 1733 N N . LYS A 1 216 ? -16.520 4.232 22.595 1.00 80.62 216 LYS A N 1
ATOM 1734 C CA . LYS A 1 216 ? -16.066 5.598 22.275 1.00 80.62 216 LYS A CA 1
ATOM 1735 C C . LYS A 1 216 ? -15.015 5.602 21.166 1.00 80.62 216 LYS A C 1
ATOM 1737 O O . LYS A 1 216 ? -15.136 6.392 20.233 1.00 80.62 216 LYS A O 1
ATOM 1742 N N . ASP A 1 217 ? -14.027 4.714 21.233 1.00 71.00 217 ASP A N 1
ATOM 1743 C CA . ASP A 1 217 ? -12.966 4.632 20.224 1.00 71.00 217 ASP A CA 1
ATOM 1744 C C . ASP A 1 217 ? -13.514 4.169 18.869 1.00 71.00 217 ASP A C 1
ATOM 1746 O O . ASP A 1 217 ? -13.234 4.787 17.841 1.00 71.00 217 ASP A O 1
ATOM 1750 N N . LYS A 1 218 ? -14.402 3.164 18.862 1.00 74.19 218 LYS A N 1
ATOM 1751 C CA . LYS A 1 218 ? -15.111 2.742 17.644 1.00 74.19 218 LYS A CA 1
ATOM 1752 C C . LYS A 1 218 ? -16.000 3.841 17.074 1.00 74.19 218 LYS A C 1
ATOM 1754 O O . LYS A 1 218 ? -16.088 3.980 15.858 1.00 74.19 218 LYS A O 1
ATOM 1759 N N . LEU A 1 219 ? -16.645 4.635 17.924 1.00 83.69 219 LEU A N 1
ATOM 1760 C CA . LEU A 1 219 ? -17.490 5.738 17.484 1.00 83.69 219 LEU A CA 1
ATOM 1761 C C . LEU A 1 219 ? -16.661 6.868 16.856 1.00 83.69 219 LEU A C 1
ATOM 1763 O O . LEU A 1 219 ? -17.071 7.403 15.829 1.00 83.69 219 LEU A O 1
ATOM 1767 N N . ARG A 1 220 ? -15.475 7.183 17.404 1.00 78.44 220 ARG A N 1
ATOM 1768 C CA . ARG A 1 220 ? -14.510 8.105 16.766 1.00 78.44 220 ARG A CA 1
ATOM 1769 C C . ARG A 1 220 ? -14.067 7.586 15.406 1.00 78.44 220 ARG A C 1
ATOM 1771 O O . ARG A 1 220 ? -14.090 8.337 14.440 1.00 78.44 220 ARG A O 1
ATOM 1778 N N . TYR A 1 221 ? -13.725 6.303 15.326 1.00 73.06 221 TYR A N 1
ATOM 1779 C CA . TYR A 1 221 ? -13.346 5.659 14.071 1.00 73.06 221 TYR A CA 1
ATOM 1780 C C . TYR A 1 221 ? -14.458 5.756 13.011 1.00 73.06 221 TYR A C 1
ATOM 1782 O O . TYR A 1 221 ? -14.215 6.170 11.878 1.00 73.06 221 TYR A O 1
ATOM 1790 N N . LEU A 1 222 ? -15.710 5.459 13.379 1.00 76.06 222 LEU A N 1
ATOM 1791 C CA . LEU A 1 222 ? -16.853 5.593 12.467 1.00 76.06 222 LEU A CA 1
ATOM 1792 C C . LEU A 1 222 ? -17.121 7.046 12.062 1.00 76.06 222 LEU A C 1
ATOM 1794 O O . LEU A 1 222 ? -17.536 7.283 10.928 1.00 76.06 222 LEU A O 1
ATOM 1798 N N . GLN A 1 223 ? -16.866 8.011 12.949 1.00 81.44 223 GLN A N 1
ATOM 1799 C CA . GLN A 1 223 ? -16.993 9.436 12.648 1.00 81.44 223 GLN A CA 1
ATOM 1800 C C . GLN A 1 223 ? -16.011 9.857 11.554 1.00 81.44 223 GLN A C 1
ATOM 1802 O O . GLN A 1 223 ? -16.433 10.459 10.566 1.00 81.44 223 GLN A O 1
ATOM 1807 N N . THR A 1 224 ? -14.742 9.460 11.671 1.00 72.12 224 THR A N 1
ATOM 1808 C CA . THR A 1 224 ? -13.739 9.745 10.640 1.00 72.12 224 THR A CA 1
ATOM 1809 C C . THR A 1 224 ? -14.065 9.019 9.333 1.00 72.12 224 THR A C 1
ATOM 1811 O O . THR A 1 224 ? -14.054 9.649 8.277 1.00 72.12 224 THR A O 1
ATOM 1814 N N . ARG A 1 225 ? -14.500 7.745 9.373 1.00 71.75 225 ARG A N 1
ATOM 1815 C CA . ARG A 1 225 ? -15.011 7.026 8.181 1.00 71.75 225 ARG A CA 1
ATOM 1816 C C . ARG A 1 225 ? -16.176 7.764 7.521 1.00 71.75 225 ARG A C 1
ATOM 1818 O O . ARG A 1 225 ? -16.214 7.877 6.298 1.00 71.75 225 ARG A O 1
ATOM 1825 N N . CYS A 1 226 ? -17.122 8.279 8.302 1.00 80.56 226 CYS A N 1
ATOM 1826 C CA . CYS A 1 226 ? -18.289 8.983 7.779 1.00 80.56 226 CYS A CA 1
ATOM 1827 C C . CYS A 1 226 ? -17.907 10.234 6.971 1.00 80.56 226 CYS A C 1
ATOM 1829 O O . CYS A 1 226 ? -18.609 10.595 6.021 1.00 80.56 226 CYS A O 1
ATOM 1831 N N . ASP A 1 227 ? -16.779 10.880 7.284 1.00 74.56 227 ASP A N 1
ATOM 1832 C CA . ASP A 1 227 ? -16.344 12.076 6.566 1.00 74.56 227 ASP A CA 1
ATOM 1833 C C . ASP A 1 227 ? -15.993 11.826 5.097 1.00 74.56 227 ASP A C 1
ATOM 1835 O O . ASP A 1 227 ? -16.121 12.745 4.278 1.00 74.56 227 ASP A O 1
ATOM 1839 N N . TRP A 1 228 ? -15.661 10.582 4.750 1.00 67.44 228 TRP A N 1
ATOM 1840 C CA . TRP A 1 228 ? -15.264 10.150 3.409 1.00 67.44 228 TRP A CA 1
ATOM 1841 C C . TRP A 1 228 ? -16.416 9.560 2.574 1.00 67.44 228 TRP A C 1
ATOM 1843 O O . TRP A 1 228 ? -16.195 9.095 1.452 1.00 67.44 228 TRP A O 1
ATOM 1853 N N . ILE A 1 229 ? -17.653 9.584 3.086 1.00 76.88 229 ILE A N 1
ATOM 1854 C CA . ILE A 1 229 ? -18.852 9.165 2.346 1.00 76.88 229 ILE A CA 1
ATOM 1855 C C . ILE A 1 229 ? -19.201 10.202 1.266 1.00 76.88 229 ILE A C 1
ATOM 1857 O O . ILE A 1 229 ? -19.378 11.385 1.554 1.00 76.88 229 ILE A O 1
ATOM 1861 N N . LYS A 1 230 ? -19.349 9.747 0.013 1.00 69.75 230 LYS A N 1
ATOM 1862 C CA . LYS A 1 230 ? -19.652 10.612 -1.145 1.00 69.75 230 LYS A CA 1
ATOM 1863 C C . LYS A 1 230 ? -21.066 11.184 -1.151 1.00 69.75 230 LYS A C 1
ATOM 1865 O O . LYS A 1 230 ? -21.251 12.308 -1.608 1.00 69.75 230 LYS A O 1
ATOM 1870 N N . ASN A 1 231 ? -22.062 10.410 -0.716 1.00 80.62 231 ASN A N 1
ATOM 1871 C CA . ASN A 1 231 ? -23.456 10.848 -0.743 1.00 80.62 231 ASN A CA 1
ATOM 1872 C C . ASN A 1 231 ? -23.719 11.811 0.434 1.00 80.62 231 ASN A C 1
ATOM 1874 O O . ASN A 1 231 ? -23.658 11.369 1.584 1.00 80.62 231 ASN A O 1
ATOM 1878 N N . PRO A 1 232 ? -24.020 13.099 0.177 1.00 77.19 232 PRO A N 1
ATOM 1879 C CA . PRO A 1 232 ? -24.162 14.101 1.229 1.00 77.19 232 PRO A CA 1
ATOM 1880 C C . PRO A 1 232 ? -25.353 13.833 2.158 1.00 77.19 232 PRO A C 1
ATOM 1882 O O . PRO A 1 232 ? -25.235 14.074 3.355 1.00 77.19 232 PRO A O 1
ATOM 1885 N N . GLU A 1 233 ? -26.462 13.286 1.649 1.00 84.25 233 GLU A N 1
ATOM 1886 C CA . GLU A 1 233 ? -27.645 12.972 2.465 1.00 84.25 233 GLU A CA 1
ATOM 1887 C C . GLU A 1 233 ? -27.359 11.812 3.423 1.00 84.25 233 GLU A C 1
ATOM 1889 O O . GLU A 1 233 ? -27.627 11.900 4.620 1.00 84.25 233 GLU A O 1
ATOM 1894 N N . GLN A 1 234 ? -26.743 10.739 2.914 1.00 82.81 234 GLN A N 1
ATOM 1895 C CA . GLN A 1 234 ? -26.366 9.586 3.736 1.00 82.81 234 GLN A CA 1
ATOM 1896 C C . GLN A 1 234 ? -25.280 9.952 4.752 1.00 82.81 234 GLN A C 1
ATOM 1898 O O . GLN A 1 234 ? -25.366 9.545 5.907 1.00 82.81 234 GLN A O 1
ATOM 1903 N N . LYS A 1 235 ? -24.291 10.758 4.346 1.00 86.31 235 LYS A N 1
ATOM 1904 C CA . LYS A 1 235 ? -23.263 11.290 5.245 1.00 86.31 235 LYS A CA 1
ATOM 1905 C C . LYS A 1 235 ? -23.889 12.088 6.388 1.00 86.31 235 LYS A C 1
ATOM 1907 O O . LYS A 1 235 ? -23.569 11.836 7.544 1.00 86.31 235 LYS A O 1
ATOM 1912 N N . GLN A 1 236 ? -24.786 13.022 6.077 1.00 89.00 236 GLN A N 1
ATOM 1913 C CA . GLN A 1 236 ? -25.426 13.863 7.086 1.00 89.00 236 GLN A CA 1
ATOM 1914 C C . GLN A 1 236 ? -26.282 13.037 8.053 1.00 89.00 236 GLN A C 1
ATOM 1916 O O . GLN A 1 236 ? -26.242 13.270 9.259 1.00 89.00 236 GLN A O 1
ATOM 1921 N N . TYR A 1 237 ? -27.010 12.044 7.540 1.00 90.81 237 TYR A N 1
ATOM 1922 C CA . TYR A 1 237 ? -27.806 11.140 8.367 1.00 90.81 237 TYR A CA 1
ATOM 1923 C C . TYR A 1 237 ? -26.938 10.325 9.340 1.00 90.81 237 TYR A C 1
ATOM 1925 O O . TYR A 1 237 ? -27.217 10.280 10.536 1.00 90.81 237 TYR A O 1
ATOM 1933 N N . ILE A 1 238 ? -25.838 9.741 8.857 1.00 89.19 238 ILE A N 1
ATOM 1934 C CA . ILE A 1 238 ? -24.913 8.969 9.698 1.00 89.19 238 ILE A CA 1
ATOM 1935 C C . ILE A 1 238 ? -24.217 9.877 10.725 1.00 89.19 238 ILE A C 1
ATOM 1937 O O . ILE A 1 238 ? -24.089 9.491 11.886 1.00 89.19 238 ILE A O 1
ATOM 1941 N N . GLN A 1 239 ? -23.817 11.098 10.343 1.00 90.38 239 GLN A N 1
ATOM 1942 C CA . GLN A 1 239 ? -23.240 12.078 11.274 1.00 90.38 239 GLN A CA 1
ATOM 1943 C C . GLN A 1 239 ? -24.204 12.423 12.417 1.00 90.38 239 GLN A C 1
ATOM 1945 O O . GLN A 1 239 ? -23.784 12.438 13.572 1.00 90.38 239 GLN A O 1
ATOM 1950 N N . GLN A 1 240 ? -25.492 12.632 12.124 1.00 92.12 240 GLN A N 1
ATOM 1951 C CA . GLN A 1 240 ? -26.505 12.910 13.151 1.00 92.12 240 GLN A CA 1
ATOM 1952 C C . GLN A 1 240 ? -26.652 11.760 14.155 1.00 92.12 240 GLN A C 1
ATOM 1954 O O . GLN A 1 240 ? -26.779 11.991 15.357 1.00 92.12 240 GLN A O 1
ATOM 1959 N N . GLU A 1 241 ? -26.611 10.518 13.681 1.00 92.00 241 GLU A N 1
ATOM 1960 C CA . GLU A 1 241 ? -26.731 9.328 14.530 1.00 92.00 241 GLU A CA 1
ATOM 1961 C C . GLU A 1 241 ? -25.492 9.137 15.418 1.00 92.00 241 GLU A C 1
ATOM 1963 O O . GLU A 1 241 ? -25.611 8.858 16.614 1.00 92.00 241 GLU A O 1
ATOM 1968 N N . ILE A 1 242 ? -24.299 9.389 14.869 1.00 91.50 242 ILE A N 1
ATOM 1969 C CA . ILE A 1 242 ? -23.042 9.405 15.629 1.00 91.50 242 ILE A CA 1
ATOM 1970 C C . ILE A 1 242 ? -23.068 10.498 16.710 1.00 91.50 242 ILE A C 1
ATOM 1972 O O . ILE A 1 242 ? -22.728 10.231 17.865 1.00 91.50 242 ILE A O 1
ATOM 1976 N N . GLU A 1 243 ? -23.498 11.716 16.370 1.00 92.00 243 GLU A N 1
ATOM 1977 C CA . GLU A 1 243 ? -23.631 12.825 17.325 1.00 92.00 243 GLU A CA 1
ATOM 1978 C C . GLU A 1 243 ? -24.651 12.519 18.427 1.00 92.00 243 GLU A C 1
ATOM 1980 O O . GLU A 1 243 ? -24.396 12.796 19.603 1.00 92.00 243 GLU A O 1
ATOM 1985 N N . SER A 1 244 ? -25.784 11.905 18.077 1.00 91.81 244 SER A N 1
ATOM 1986 C CA . SER A 1 244 ? -26.800 11.496 19.049 1.00 91.81 244 SER A CA 1
ATOM 1987 C C . SER A 1 244 ? -26.237 10.505 20.070 1.00 91.81 244 SER A C 1
ATOM 1989 O O . SER A 1 244 ? -26.462 10.654 21.276 1.00 91.81 244 SER A O 1
ATOM 1991 N N . LEU A 1 245 ? -25.453 9.522 19.615 1.00 90.88 245 LEU A N 1
ATOM 1992 C CA . LEU A 1 245 ? -24.806 8.572 20.515 1.00 90.88 245 LEU A CA 1
ATOM 1993 C C . LEU A 1 245 ? -23.755 9.257 21.404 1.00 90.88 245 LEU A C 1
ATOM 1995 O O . LEU A 1 245 ? -23.732 9.000 22.607 1.00 90.88 245 LEU A O 1
ATOM 1999 N N . TRP A 1 246 ? -22.953 10.186 20.870 1.00 91.06 246 TRP A N 1
ATOM 2000 C CA . TRP A 1 246 ? -22.027 10.991 21.679 1.00 91.06 246 TRP A CA 1
ATOM 2001 C C . TRP A 1 246 ? -22.732 11.769 22.790 1.00 91.06 246 TRP A C 1
ATOM 2003 O O . TRP A 1 246 ? -22.259 11.777 23.927 1.00 91.06 246 TRP A O 1
ATOM 2013 N N . GLN A 1 247 ? -23.872 12.394 22.489 1.00 90.19 247 GLN A N 1
ATOM 2014 C CA . GLN A 1 247 ? -24.654 13.115 23.494 1.00 90.19 247 GLN A CA 1
ATOM 2015 C C . GLN A 1 247 ? -25.153 12.185 24.601 1.00 90.19 247 GLN A C 1
ATOM 2017 O O . GLN A 1 247 ? -25.041 12.532 25.776 1.00 90.19 247 GLN A O 1
ATOM 2022 N N . LYS A 1 248 ? -25.642 10.989 24.251 1.00 87.06 248 LYS A N 1
ATOM 2023 C CA . LYS A 1 248 ? -26.064 9.986 25.241 1.00 87.06 248 LYS A CA 1
ATOM 2024 C C . LYS A 1 248 ? -24.907 9.542 26.132 1.00 87.06 248 LYS A C 1
ATOM 2026 O O . LYS A 1 248 ? -25.075 9.483 27.344 1.00 87.06 248 LYS A O 1
ATOM 2031 N N . ILE A 1 249 ? -23.736 9.292 25.544 1.00 86.81 249 ILE A N 1
ATOM 2032 C CA . ILE A 1 249 ? -22.523 8.906 26.276 1.00 86.81 249 ILE A CA 1
ATOM 2033 C C . ILE A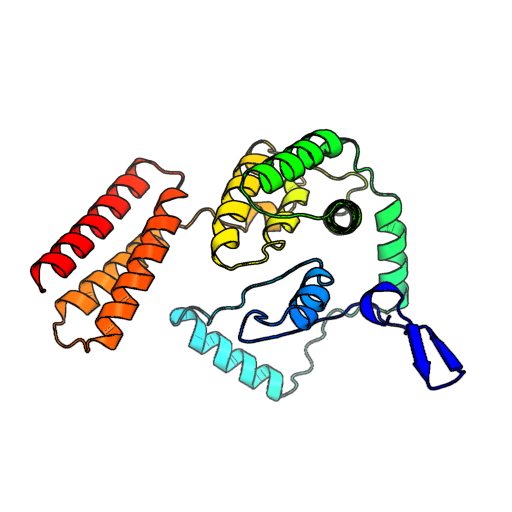 1 249 ? -22.103 10.005 27.264 1.00 86.81 249 ILE A C 1
ATOM 2035 O O . ILE A 1 249 ? -21.727 9.707 28.396 1.00 86.81 249 ILE A O 1
ATOM 2039 N N . LEU A 1 250 ? -22.166 11.276 26.855 1.00 84.12 250 LEU A N 1
ATOM 2040 C CA . LEU A 1 250 ? -21.794 12.416 27.700 1.00 84.12 250 LEU A CA 1
ATOM 2041 C C . LEU A 1 250 ? -22.794 12.679 28.835 1.00 84.12 250 LEU A C 1
ATOM 2043 O O . LEU A 1 250 ? -22.389 13.170 29.882 1.00 84.12 250 LEU A O 1
ATOM 2047 N N . GLN A 1 251 ? -24.077 12.360 28.642 1.00 79.75 251 GLN A N 1
ATOM 2048 C CA . GLN A 1 251 ? -25.129 12.523 29.657 1.00 79.75 251 GLN A CA 1
ATOM 2049 C C . GLN A 1 251 ? -25.166 11.395 30.700 1.00 79.75 251 GLN A C 1
ATOM 2051 O O . GLN A 1 251 ? -25.786 11.559 31.746 1.00 79.75 251 GLN A O 1
ATOM 2056 N N . SER A 1 252 ? -24.539 10.251 30.416 1.00 67.56 252 SER A N 1
ATOM 2057 C CA . SER A 1 252 ? -24.444 9.102 31.330 1.00 67.56 252 SER A CA 1
ATOM 2058 C C . SER A 1 252 ? -23.212 9.110 32.249 1.00 67.56 252 SER A C 1
ATOM 2060 O O . SER A 1 252 ? -23.005 8.144 32.981 1.00 67.56 252 SER A O 1
ATOM 2062 N N . ILE A 1 253 ? -22.386 10.161 32.176 1.00 54.66 253 ILE A N 1
ATOM 2063 C CA . ILE A 1 253 ? -21.253 10.430 33.083 1.00 54.66 253 ILE A CA 1
ATOM 2064 C C . ILE A 1 253 ? -21.764 11.259 34.261 1.00 54.66 253 ILE A C 1
ATOM 2066 O O . ILE A 1 253 ? -21.372 10.942 35.406 1.00 54.66 253 ILE A O 1
#

Sequence (253 aa):
MALNEKIFKRGKETKNLPALMFVGASNVLPEDEALNALFDRFLIRINVDYVNPELLQQVLLAGRKLENMVDIETPEILSHEIKELQNLCKAIDLRPIYEVYLNTIINLRNTGIVISDRRAVKLQNLIAASALICGRNEAILSDLWVLKHIWDTEEQIEILEGIINRTIEKDDHPKSHPQALQNKTPNPEEVMKDVKILVEKWNEGSLSFEEQNVIKDKLRYLQTRCDWIKNPEQKQYIQQEIESLWQKILQSI

pLDDT: mean 85.97, std 9.5, range [53.16, 98.31]